Protein AF-B8ZVM2-F1 (afdb_monomer_lite)

InterPro domains:
  IPR005117 Nitrite/Sulfite reductase ferredoxin-like domain [PF03460] (55-119)
  IPR036136 Nitrite/Sulfite reductase ferredoxin-like domain superfamily [SSF55124] (2-142)
  IPR045854 Nitrite and sulphite reductase 4Fe-4S domain-like superfamily [G3DSA:3.30.413.10] (140-185)

Foldseek 3Di:
DDDDDPPQDPVCNPPPDDDDPDDDDPLVQDQPLCNVQPPFWDDKDAPFFQWIWTAGPVRFIKIKGKWDALLDDDPVLVVVVQVLCVVQVVSHWDADPLGIIIGIDRDPVSVVVSQVVQQVDDDPVGHRSTHTHQDAQFEHAEAWDQAPVDDPPWPHGTSVVSVVVCVVRVVRRRDNPHPTYDYHYTDTDPPCPDDPPPPPPDDDDDDDDDDDDDDDDD

Organism: NCBI:txid153939

Radius of gyration: 22.18 Å; chains: 1; bounding box: 73×42×62 Å

Secondary structure (DSSP, 8-state):
------S--SSSTTTT------SPPGGGG--HHHHHHTT-EEEEEEEETTEEEEEETTS-EEEEEEE---SS--HHHHHHHHHHHHHHHTT-EEE-TTS-EEEEES-GGGHHHHHHHHHH-B-TTS-BSS-B---SSSBPPPB---GGGT-SS-SS-SHHHHHHHHHHTHHHHH---SSS-B--B--SSSS-SS------------------------

Sequence (218 aa):
MAFIFSGYSPDKRMTDRITDIGPQKYDLFYPTVIAKNKGKWLYHEITKPGVMVHVAESGDECYTVGVGGARLMSVTHIREICQIADKHCGGHLRFTTRNNIEFMVADKAKVEPLIKDLESRKFDGGSFKFPVGGTGAGVTNIIHTQGWIHFHTPAPDASGPVKATMDVLFDDIKDHRQPAQLSVSGPGAEHVRRGAKGECSTRRPLCKTTASALGHSI

pLDDT: mean 85.61, std 20.9, range [26.62, 98.12]

Structure (mmCIF, N/CA/C/O backbone):
data_AF-B8ZVM2-F1
#
_entry.id   AF-B8ZVM2-F1
#
loop_
_atom_site.group_PDB
_atom_site.id
_atom_site.type_symbol
_atom_site.label_atom_id
_atom_site.label_alt_id
_atom_site.label_comp_id
_atom_site.label_asym_id
_atom_site.label_entity_id
_atom_site.label_seq_id
_atom_site.pdbx_PDB_ins_code
_atom_site.Cartn_x
_atom_site.Cartn_y
_atom_site.Cartn_z
_atom_site.occupancy
_atom_site.B_iso_or_equiv
_atom_site.auth_seq_id
_atom_site.auth_comp_id
_atom_site.auth_asym_id
_atom_site.auth_atom_id
_atom_site.pdbx_PDB_model_num
ATOM 1 N N . MET A 1 1 ? 12.517 -17.007 -28.099 1.00 60.31 1 MET A N 1
ATOM 2 C CA . MET A 1 1 ? 11.744 -15.783 -27.794 1.00 60.31 1 MET A CA 1
ATOM 3 C C . MET A 1 1 ? 11.457 -15.092 -29.119 1.00 60.31 1 MET A C 1
ATOM 5 O O . MET A 1 1 ? 12.411 -14.840 -29.841 1.00 60.31 1 MET A O 1
ATOM 9 N N . ALA A 1 2 ? 10.192 -14.876 -29.483 1.00 90.25 2 ALA A N 1
ATOM 10 C CA . ALA A 1 2 ? 9.843 -14.156 -30.710 1.00 90.25 2 ALA A CA 1
ATOM 11 C C . ALA A 1 2 ? 9.790 -12.647 -30.437 1.00 90.25 2 ALA A C 1
ATOM 13 O O . ALA A 1 2 ? 9.434 -12.233 -29.332 1.00 90.25 2 ALA A O 1
ATOM 14 N N . PHE A 1 3 ? 10.140 -11.835 -31.431 1.00 91.50 3 PHE A N 1
ATOM 15 C CA . PHE A 1 3 ? 9.962 -10.390 -31.346 1.00 91.50 3 PHE A CA 1
ATOM 16 C C . PHE A 1 3 ? 8.498 -10.040 -31.633 1.00 91.50 3 PHE A C 1
ATOM 18 O O . PHE A 1 3 ? 7.974 -10.408 -32.682 1.00 91.50 3 PHE A O 1
ATOM 25 N N . ILE A 1 4 ? 7.846 -9.337 -30.706 1.00 93.44 4 ILE A N 1
ATOM 26 C CA . ILE A 1 4 ? 6.457 -8.886 -30.843 1.00 93.44 4 ILE A CA 1
ATOM 27 C C . ILE A 1 4 ? 6.462 -7.358 -30.924 1.00 93.44 4 ILE A C 1
ATOM 29 O O . ILE A 1 4 ? 6.896 -6.687 -29.988 1.00 93.44 4 ILE A O 1
ATOM 33 N N . PHE A 1 5 ? 6.012 -6.812 -32.056 1.00 90.94 5 PHE A N 1
ATOM 34 C CA . PHE A 1 5 ? 5.996 -5.370 -32.300 1.00 90.94 5 PHE A CA 1
ATOM 35 C C . PHE A 1 5 ? 4.928 -4.671 -31.452 1.00 90.94 5 PHE A C 1
ATOM 37 O O . PHE A 1 5 ? 3.785 -5.112 -31.391 1.00 90.94 5 PHE A O 1
ATOM 44 N N . SER A 1 6 ? 5.285 -3.528 -30.863 1.00 93.44 6 SER A N 1
ATOM 45 C CA . SER A 1 6 ? 4.343 -2.627 -30.182 1.00 93.44 6 SER A CA 1
ATOM 46 C C . SER A 1 6 ? 3.661 -1.623 -31.121 1.00 93.44 6 SER A C 1
ATOM 48 O O . SER A 1 6 ? 2.837 -0.838 -30.667 1.00 93.44 6 SER A O 1
ATOM 50 N N . GLY A 1 7 ? 4.045 -1.599 -32.404 1.00 92.25 7 GLY A N 1
ATOM 51 C CA . GLY A 1 7 ? 3.707 -0.538 -33.363 1.00 92.25 7 GLY A CA 1
ATOM 52 C C . GLY A 1 7 ? 4.798 0.533 -33.525 1.00 92.25 7 GLY A C 1
ATOM 53 O O . GLY A 1 7 ? 4.745 1.318 -34.464 1.00 92.25 7 GLY A O 1
ATOM 54 N N . TYR A 1 8 ? 5.828 0.537 -32.670 1.00 94.69 8 TYR A N 1
ATOM 55 C CA . TYR A 1 8 ? 6.992 1.421 -32.811 1.00 94.69 8 TYR A CA 1
ATOM 56 C C . TYR A 1 8 ? 7.850 1.069 -34.040 1.00 94.69 8 TYR A C 1
ATOM 58 O O . TYR A 1 8 ? 8.181 -0.099 -34.258 1.00 94.69 8 TYR A O 1
ATOM 66 N N . SER A 1 9 ? 8.280 2.092 -34.788 1.00 92.88 9 SER A N 1
ATOM 67 C CA . SER A 1 9 ? 9.197 1.957 -35.926 1.00 92.88 9 SER A CA 1
ATOM 68 C C . SER A 1 9 ? 10.609 2.469 -35.582 1.00 92.88 9 SER A C 1
ATOM 70 O O . SER A 1 9 ? 10.769 3.652 -35.265 1.00 92.88 9 SER A O 1
ATOM 72 N N . PRO A 1 10 ? 11.662 1.629 -35.675 1.00 93.00 10 PRO A N 1
ATOM 73 C CA . PRO A 1 10 ? 13.038 2.041 -35.379 1.00 93.00 10 PRO A CA 1
ATOM 74 C C . PRO A 1 10 ? 13.635 3.003 -36.417 1.00 93.00 10 PRO A C 1
ATOM 76 O O . PRO A 1 10 ? 14.511 3.797 -36.058 1.00 93.00 10 PRO A O 1
ATOM 79 N N . ASP A 1 11 ? 13.141 2.965 -37.658 1.00 95.00 11 ASP A N 1
ATOM 80 C CA . ASP A 1 11 ? 13.567 3.845 -38.756 1.00 95.00 11 ASP A CA 1
ATOM 81 C C . ASP A 1 11 ? 12.884 5.217 -38.680 1.00 95.00 11 ASP A C 1
ATOM 83 O O . ASP A 1 11 ? 13.448 6.232 -39.083 1.00 95.00 11 ASP A O 1
ATOM 87 N N . LYS A 1 12 ? 11.671 5.265 -38.111 1.00 95.00 12 LYS A N 1
ATOM 88 C CA . LYS A 1 12 ? 10.859 6.482 -37.961 1.00 95.00 12 LYS A CA 1
ATOM 89 C C . LYS A 1 12 ? 10.568 6.774 -36.494 1.00 95.00 12 LYS A C 1
ATOM 91 O O . LYS A 1 12 ? 9.424 6.846 -36.059 1.00 95.00 12 LYS A O 1
ATOM 96 N N . ARG A 1 13 ? 11.634 6.994 -35.723 1.00 92.94 13 ARG A N 1
ATOM 97 C CA . ARG A 1 13 ? 11.585 7.104 -34.251 1.00 92.94 13 ARG A CA 1
ATOM 98 C C . ARG A 1 13 ? 10.699 8.227 -33.700 1.00 92.94 13 ARG A C 1
ATOM 100 O O . ARG A 1 13 ? 10.399 8.212 -32.505 1.00 92.94 13 ARG A O 1
ATOM 107 N N . MET A 1 14 ? 10.384 9.234 -34.512 1.00 95.38 14 MET A N 1
ATOM 108 C CA . MET A 1 14 ? 9.605 10.410 -34.103 1.00 95.38 14 MET A CA 1
ATOM 109 C C . MET A 1 14 ? 8.126 10.312 -34.477 1.00 95.38 14 MET A C 1
ATOM 111 O O . MET A 1 14 ? 7.322 11.063 -33.936 1.00 95.38 14 MET A O 1
ATOM 115 N N . THR A 1 15 ? 7.761 9.400 -35.377 1.00 95.00 15 THR A N 1
ATOM 116 C CA . THR A 1 15 ? 6.365 9.178 -35.759 1.00 95.00 15 THR A CA 1
ATOM 117 C C . THR A 1 15 ? 5.610 8.550 -34.584 1.00 95.00 15 THR A C 1
ATOM 119 O O . THR A 1 15 ? 6.144 7.664 -33.919 1.00 95.00 15 THR A O 1
ATOM 122 N N . ASP A 1 16 ? 4.406 9.053 -34.298 1.00 94.44 16 ASP A N 1
ATOM 123 C CA . ASP A 1 16 ? 3.509 8.593 -33.221 1.00 94.44 16 ASP A CA 1
ATOM 124 C C . ASP A 1 16 ? 4.119 8.593 -31.803 1.00 94.44 16 ASP A C 1
ATOM 126 O O . ASP A 1 16 ? 3.647 7.910 -30.892 1.00 94.44 16 ASP A O 1
ATOM 130 N N . ARG A 1 17 ? 5.178 9.382 -31.581 1.00 96.56 17 ARG A N 1
ATOM 131 C CA . ARG A 1 17 ? 5.799 9.539 -30.264 1.00 96.56 17 ARG A CA 1
ATOM 132 C C . ARG A 1 17 ? 4.980 10.501 -29.401 1.00 96.56 17 ARG A C 1
ATOM 134 O O . ARG A 1 17 ? 4.920 11.692 -29.684 1.00 96.56 17 ARG A O 1
ATOM 141 N N . ILE A 1 18 ? 4.443 9.994 -28.295 1.00 96.88 18 ILE A N 1
ATOM 142 C CA . ILE A 1 18 ? 3.760 10.791 -27.268 1.00 96.88 18 ILE A CA 1
ATOM 143 C C . ILE A 1 18 ? 4.757 11.117 -26.141 1.00 96.88 18 ILE A C 1
ATOM 145 O O . ILE A 1 18 ? 5.333 10.203 -25.548 1.00 96.88 18 ILE A O 1
ATOM 149 N N . THR A 1 19 ? 4.967 12.402 -25.839 1.00 96.94 19 THR A N 1
ATOM 150 C CA . THR A 1 19 ? 5.821 12.885 -24.733 1.00 96.94 19 THR A CA 1
ATOM 151 C C . THR A 1 19 ? 5.081 13.904 -23.865 1.00 96.94 19 THR A C 1
ATOM 153 O O . THR A 1 19 ? 4.005 14.367 -24.225 1.00 96.94 19 THR A O 1
ATOM 156 N N . ASP A 1 20 ? 5.638 14.213 -22.690 1.00 96.69 20 ASP A N 1
ATOM 157 C CA . ASP A 1 20 ? 5.197 15.323 -21.824 1.00 96.69 20 ASP A CA 1
ATOM 158 C C . ASP A 1 20 ? 3.757 15.228 -21.275 1.00 96.69 20 ASP A C 1
ATOM 160 O O . ASP A 1 20 ? 3.167 16.221 -20.861 1.00 96.69 20 ASP A O 1
ATOM 164 N N . ILE A 1 21 ? 3.201 14.014 -21.195 1.00 97.12 21 ILE A N 1
ATOM 165 C CA . ILE A 1 21 ? 1.832 13.769 -20.698 1.00 97.12 21 ILE A CA 1
ATOM 166 C C . ILE A 1 21 ? 1.691 13.775 -19.167 1.00 97.12 21 ILE A C 1
ATOM 168 O O . ILE A 1 21 ? 0.580 13.865 -18.651 1.00 97.12 21 ILE A O 1
ATOM 172 N N . GLY A 1 22 ? 2.799 13.666 -18.427 1.00 96.50 22 GLY A N 1
ATOM 173 C CA . GLY A 1 22 ? 2.777 13.577 -16.964 1.00 96.50 22 GLY A CA 1
ATOM 174 C C . GLY A 1 22 ? 2.059 12.325 -16.417 1.00 96.50 22 GLY A C 1
ATOM 175 O O . GLY A 1 22 ? 1.836 11.355 -17.145 1.00 96.50 22 GLY A O 1
ATOM 176 N N . PRO A 1 23 ? 1.743 12.294 -15.108 1.00 97.38 23 PRO A N 1
ATOM 177 C CA . PRO A 1 23 ? 0.976 11.209 -14.505 1.00 97.38 23 PRO A CA 1
ATOM 178 C C . PRO A 1 23 ? -0.522 11.344 -14.801 1.00 97.38 23 PRO A C 1
ATOM 180 O O . PRO A 1 23 ? -1.043 12.445 -14.980 1.00 97.38 23 PRO A O 1
ATOM 183 N N . GLN A 1 24 ? -1.246 10.224 -14.750 1.00 97.00 24 GLN A N 1
ATOM 184 C CA . GLN A 1 24 ? -2.706 10.276 -14.735 1.00 97.00 24 GLN A CA 1
ATOM 185 C C . GLN A 1 24 ? -3.204 11.004 -13.483 1.00 97.00 24 GLN A C 1
ATOM 187 O O . GLN A 1 24 ? -2.624 10.893 -12.397 1.00 97.00 24 GLN A O 1
ATOM 192 N N . LYS A 1 25 ? -4.293 11.758 -13.636 1.00 97.06 25 LYS A N 1
ATOM 193 C CA . LYS A 1 25 ? -4.877 12.515 -12.533 1.00 97.06 25 LYS A CA 1
ATOM 194 C C . LYS A 1 25 ? -5.460 11.549 -11.498 1.00 97.06 25 LYS A C 1
ATOM 196 O O . LYS A 1 25 ? -6.165 10.604 -11.832 1.00 97.06 25 LYS A O 1
ATOM 201 N N . TYR A 1 26 ? -5.145 11.787 -10.229 1.00 94.75 26 TYR A N 1
ATOM 202 C CA . TYR A 1 26 ? -5.445 10.864 -9.130 1.00 94.75 26 TYR A CA 1
ATOM 203 C C . TYR A 1 26 ? -6.951 10.649 -8.878 1.00 94.75 26 TYR A C 1
ATOM 205 O O . TYR A 1 26 ? -7.335 9.659 -8.262 1.00 94.75 26 TYR A O 1
ATOM 213 N N . ASP A 1 27 ? -7.805 11.583 -9.303 1.00 94.00 27 ASP A N 1
ATOM 214 C CA . ASP A 1 27 ? -9.250 11.565 -9.056 1.00 94.00 27 ASP A CA 1
ATOM 215 C C . ASP A 1 27 ? -9.994 10.549 -9.924 1.00 94.00 27 ASP A C 1
ATOM 217 O O . ASP A 1 27 ? -11.074 10.109 -9.538 1.00 94.00 27 ASP A O 1
ATOM 221 N N . LEU A 1 28 ? -9.375 10.100 -11.018 1.00 95.06 28 LEU A N 1
ATOM 222 C CA . LEU A 1 28 ? -9.851 8.990 -11.846 1.00 95.06 28 LEU A CA 1
ATOM 223 C C . LEU A 1 28 ? -9.929 7.662 -11.078 1.00 95.06 28 LEU A C 1
ATOM 225 O O . LEU A 1 28 ? -10.642 6.754 -11.492 1.00 95.06 28 LEU A O 1
ATOM 229 N N . PHE A 1 29 ? -9.198 7.542 -9.967 1.00 96.62 29 PHE A N 1
ATOM 230 C CA . PHE A 1 29 ? -9.044 6.291 -9.221 1.00 96.62 29 PHE A CA 1
ATOM 231 C C . PHE A 1 29 ? -9.692 6.314 -7.840 1.00 96.62 29 PHE A C 1
ATOM 233 O O . PHE A 1 29 ? -9.548 5.355 -7.075 1.00 96.62 29 PHE A O 1
ATOM 240 N N . TYR A 1 30 ? -10.376 7.401 -7.481 1.00 95.94 30 TYR A N 1
ATOM 241 C CA . TYR A 1 30 ? -10.991 7.495 -6.169 1.00 95.94 30 TYR A CA 1
ATOM 242 C C . TYR A 1 30 ? -12.147 6.506 -6.011 1.00 95.94 30 TYR A C 1
ATOM 244 O O . TYR A 1 30 ? -13.019 6.451 -6.877 1.00 95.94 30 TYR A O 1
ATOM 252 N N . PRO A 1 31 ? -12.220 5.795 -4.868 1.00 95.62 31 PRO A N 1
ATOM 253 C CA . PRO A 1 31 ? -13.463 5.164 -4.457 1.00 95.62 31 PRO A CA 1
ATOM 254 C C . PRO A 1 31 ? -14.575 6.213 -4.364 1.00 95.62 31 PRO A C 1
ATOM 256 O O . PRO A 1 31 ? -14.328 7.344 -3.933 1.00 95.62 31 PRO A O 1
ATOM 259 N N . THR A 1 32 ? -15.813 5.828 -4.670 1.00 95.00 32 THR A N 1
ATOM 260 C CA . THR A 1 32 ? -16.978 6.731 -4.669 1.00 95.00 32 THR A CA 1
ATOM 261 C C . THR A 1 32 ? -17.117 7.530 -3.368 1.00 95.00 32 THR A C 1
ATOM 263 O O . THR A 1 32 ? -17.352 8.737 -3.407 1.00 95.00 32 THR A O 1
ATOM 266 N N . VAL A 1 33 ? -16.897 6.886 -2.213 1.00 95.19 33 VAL A N 1
ATOM 267 C CA . VAL A 1 33 ? -16.960 7.540 -0.892 1.00 95.19 33 VAL A CA 1
ATOM 268 C C . VAL A 1 33 ? -15.885 8.618 -0.717 1.00 95.19 33 VAL A C 1
ATOM 270 O O . VAL A 1 33 ? -16.153 9.668 -0.137 1.00 95.19 33 VAL A O 1
ATOM 273 N N . ILE A 1 34 ? -14.687 8.407 -1.273 1.00 95.81 34 ILE A N 1
ATOM 274 C CA . ILE A 1 34 ? -13.589 9.377 -1.225 1.00 95.81 34 ILE A CA 1
ATOM 275 C C . ILE A 1 34 ? -13.870 10.544 -2.166 1.00 95.81 34 ILE A C 1
ATOM 277 O O . ILE A 1 34 ? -13.693 11.694 -1.773 1.00 95.81 34 ILE A O 1
ATOM 281 N N . ALA A 1 35 ? -14.325 10.264 -3.389 1.00 95.62 35 ALA A N 1
ATOM 282 C CA . ALA A 1 35 ? -14.634 11.298 -4.372 1.00 95.62 35 ALA A CA 1
ATOM 283 C C . ALA A 1 35 ? -15.744 12.239 -3.872 1.00 95.62 35 ALA A C 1
ATOM 285 O O . ALA A 1 35 ? -15.599 13.458 -3.958 1.00 95.62 35 ALA A O 1
ATOM 286 N N . LYS A 1 36 ? -16.813 11.679 -3.289 1.00 96.31 36 LYS A N 1
ATOM 287 C CA . LYS A 1 36 ? -17.960 12.428 -2.751 1.00 96.31 36 LYS A CA 1
ATOM 288 C C . LYS A 1 36 ? -17.587 13.321 -1.563 1.00 96.31 36 LYS A C 1
ATOM 290 O O . LYS A 1 36 ? -18.056 14.455 -1.481 1.00 96.31 36 LYS A O 1
ATOM 295 N N . ASN A 1 37 ? -16.751 12.818 -0.653 1.00 96.50 37 ASN A N 1
ATOM 296 C CA . ASN A 1 37 ? -16.466 13.468 0.633 1.00 96.50 37 ASN A CA 1
ATOM 297 C C . ASN A 1 37 ? -15.091 14.152 0.689 1.00 96.50 37 ASN A C 1
ATOM 299 O O . ASN A 1 37 ? -14.635 14.577 1.752 1.00 96.50 37 ASN A O 1
ATOM 303 N N . LYS A 1 38 ? -14.407 14.289 -0.452 1.00 95.50 38 LYS A N 1
ATOM 304 C CA . LYS A 1 38 ? -13.092 14.928 -0.517 1.00 95.50 38 LYS A CA 1
ATOM 305 C C . LYS A 1 38 ? -13.150 16.354 0.043 1.00 95.50 38 LYS A C 1
ATOM 307 O O . LYS A 1 38 ? -13.860 17.207 -0.479 1.00 95.50 38 LYS A O 1
ATOM 312 N N . GLY A 1 39 ? -12.346 16.608 1.076 1.00 95.62 39 GLY A N 1
ATOM 313 C CA . GLY A 1 39 ? -12.260 17.913 1.739 1.00 95.62 39 GLY A CA 1
ATOM 314 C C . GLY A 1 39 ? -13.340 18.172 2.793 1.00 95.62 39 GLY A C 1
ATOM 315 O O . GLY A 1 39 ? -13.348 19.259 3.352 1.00 95.62 39 GLY A O 1
ATOM 316 N N . LYS A 1 40 ? -14.212 17.196 3.076 1.00 97.06 40 LYS A N 1
ATOM 317 C CA . LYS A 1 40 ? -15.329 17.298 4.032 1.00 97.06 40 LYS A CA 1
ATOM 318 C C . LYS A 1 40 ? -15.244 16.222 5.120 1.00 97.06 40 LYS A C 1
ATOM 320 O O . LYS A 1 40 ? -16.239 15.590 5.466 1.00 97.06 40 LYS A O 1
ATOM 325 N N . TRP A 1 41 ? -14.030 15.938 5.588 1.00 97.38 41 TRP A N 1
ATOM 326 C CA . TRP A 1 41 ? -13.772 14.943 6.632 1.00 97.38 41 TRP A CA 1
ATOM 327 C C . TRP A 1 41 ? -13.761 15.623 8.000 1.00 97.38 41 TRP A C 1
ATOM 329 O O . TRP A 1 41 ? -13.028 16.593 8.180 1.00 97.38 41 TRP A O 1
ATOM 339 N N . LEU A 1 42 ? -14.538 15.102 8.951 1.00 97.00 42 LEU A N 1
ATOM 340 C CA . LEU A 1 42 ? -14.641 15.652 10.304 1.00 97.00 42 LEU A CA 1
ATOM 341 C C . LEU A 1 42 ? -13.538 15.121 11.216 1.00 97.00 42 LEU A C 1
ATOM 343 O O . LEU A 1 42 ? -12.806 15.887 11.837 1.00 97.00 42 LEU A O 1
ATOM 347 N N . TYR A 1 43 ? -13.433 13.799 11.311 1.00 97.06 43 TYR A N 1
ATOM 348 C CA . TYR A 1 43 ? -12.479 13.143 12.194 1.00 97.06 43 TYR A CA 1
ATOM 349 C C . TYR A 1 43 ? -12.076 11.773 11.657 1.00 97.06 43 TYR A C 1
ATOM 351 O O . TYR A 1 43 ? -12.652 11.245 10.699 1.00 97.06 43 TYR A O 1
ATOM 359 N N . HIS A 1 44 ? -11.050 11.211 12.286 1.00 97.06 44 HIS A N 1
ATOM 360 C CA . HIS A 1 44 ? -10.613 9.846 12.060 1.00 97.06 44 HIS A CA 1
ATOM 361 C C . HIS A 1 44 ? -10.395 9.148 13.399 1.00 97.06 44 HIS A C 1
ATOM 363 O O . HIS A 1 44 ? -10.050 9.788 14.391 1.00 97.06 44 HIS A O 1
ATOM 369 N N . GLU A 1 45 ? -10.569 7.833 13.408 1.00 96.62 45 GLU A N 1
ATOM 370 C CA . GLU A 1 45 ? -10.333 6.997 14.580 1.00 96.62 45 GLU A CA 1
ATOM 371 C C . GLU A 1 45 ? -9.627 5.707 14.163 1.00 96.62 45 GLU A C 1
ATOM 373 O O . GLU A 1 45 ? -9.912 5.129 13.110 1.00 96.62 45 GLU A O 1
ATOM 378 N N . ILE A 1 46 ? -8.691 5.252 14.991 1.00 95.75 46 ILE A N 1
ATOM 379 C CA . ILE A 1 46 ? -8.037 3.958 14.821 1.00 95.75 46 ILE A CA 1
ATOM 380 C C . ILE A 1 46 ? -8.812 2.946 15.659 1.00 95.75 46 ILE A C 1
ATOM 382 O O . ILE A 1 46 ? -8.721 2.946 16.880 1.00 95.75 46 ILE A O 1
ATOM 386 N N . THR A 1 47 ? -9.578 2.086 14.991 1.00 92.06 47 THR A N 1
ATOM 387 C CA . THR A 1 47 ? -10.462 1.116 15.665 1.00 92.06 47 THR A CA 1
ATOM 388 C C . THR A 1 47 ? -9.707 -0.114 16.160 1.00 92.06 47 THR A C 1
ATOM 390 O O . THR A 1 47 ? -10.080 -0.711 17.165 1.00 92.06 47 THR A O 1
ATOM 393 N N . LYS A 1 48 ? -8.649 -0.509 15.444 1.00 92.12 48 LYS A N 1
ATOM 394 C CA . LYS A 1 48 ? -7.729 -1.596 15.801 1.00 92.12 48 LYS A CA 1
ATOM 395 C C . LYS A 1 48 ? -6.415 -1.462 15.023 1.00 92.12 48 LYS A C 1
ATOM 397 O O . LYS A 1 48 ? -6.364 -0.695 14.053 1.00 92.12 48 LYS A O 1
ATOM 402 N N . PRO A 1 49 ? -5.347 -2.190 15.391 1.00 93.75 49 PRO A N 1
ATOM 403 C CA . PRO A 1 49 ? -4.105 -2.179 14.627 1.00 93.75 49 PRO A CA 1
ATOM 404 C C . PRO A 1 49 ? -4.338 -2.508 13.147 1.00 93.75 49 PRO A C 1
ATOM 406 O O . PRO A 1 49 ? -4.933 -3.525 12.799 1.00 93.75 49 PRO A O 1
ATOM 409 N N . GLY A 1 50 ? -3.909 -1.603 12.266 1.00 93.00 50 GLY A N 1
ATOM 410 C CA . GLY A 1 50 ? -4.114 -1.708 10.822 1.00 93.00 50 GLY A CA 1
ATOM 411 C C . GLY A 1 50 ? -5.474 -1.233 10.304 1.00 93.00 50 GLY A C 1
ATOM 412 O O . GLY A 1 50 ? -5.670 -1.269 9.095 1.00 93.00 50 GLY A O 1
ATOM 413 N N . VAL A 1 51 ? -6.404 -0.772 11.150 1.00 96.25 51 VAL A N 1
ATOM 414 C CA . VAL A 1 51 ? -7.727 -0.304 10.700 1.00 96.25 51 VAL A CA 1
ATOM 415 C C . VAL A 1 51 ? -8.058 1.077 11.232 1.00 96.25 51 VAL A C 1
ATOM 417 O O . VAL A 1 51 ? -8.050 1.329 12.436 1.00 96.25 51 VAL A O 1
ATOM 420 N N . MET A 1 52 ? -8.435 1.958 10.315 1.00 96.06 52 MET A N 1
ATOM 421 C CA . MET A 1 52 ? -8.878 3.313 10.620 1.00 96.06 52 MET A CA 1
ATOM 422 C C . MET A 1 52 ? -10.210 3.613 9.938 1.00 96.06 52 MET A C 1
ATOM 424 O O . MET A 1 52 ? -10.479 3.109 8.849 1.00 96.06 52 MET A O 1
ATOM 428 N N . VAL A 1 53 ? -11.030 4.445 10.564 1.00 97.00 53 VAL A N 1
ATOM 429 C CA . VAL A 1 53 ? -12.264 4.978 9.983 1.00 97.00 53 VAL A CA 1
ATOM 430 C C . VAL A 1 53 ? -12.124 6.485 9.826 1.00 97.00 53 VAL A C 1
ATOM 432 O O . VAL A 1 53 ? -11.572 7.149 10.700 1.00 97.00 53 VAL A O 1
ATOM 435 N N . HIS A 1 54 ? -12.594 7.016 8.701 1.00 97.56 54 HIS A N 1
ATOM 436 C CA . HIS A 1 54 ? -12.795 8.449 8.506 1.00 97.56 54 HIS A CA 1
ATOM 437 C C . HIS A 1 54 ? -14.288 8.717 8.412 1.00 97.56 54 HIS A C 1
ATOM 439 O O . HIS A 1 54 ? -14.977 8.023 7.662 1.00 97.56 54 HIS A O 1
ATOM 445 N N . VAL A 1 55 ? -14.761 9.726 9.138 1.00 97.31 55 VAL A N 1
ATOM 446 C CA . VAL A 1 55 ? -16.171 10.127 9.142 1.00 97.31 55 VAL A CA 1
ATOM 447 C C . VAL A 1 55 ? -16.293 11.498 8.491 1.00 97.31 55 VAL A C 1
ATOM 449 O O . VAL A 1 55 ? -15.576 12.439 8.846 1.00 97.31 55 VAL A O 1
ATOM 452 N N . ALA A 1 56 ? -17.151 11.594 7.483 1.00 97.31 56 ALA A N 1
ATOM 453 C CA . ALA A 1 56 ? -17.419 12.827 6.757 1.00 97.31 56 ALA A CA 1
ATOM 454 C C . ALA A 1 56 ? -18.474 13.689 7.464 1.00 97.31 56 ALA A C 1
ATOM 456 O O . ALA A 1 56 ? -19.256 13.199 8.274 1.00 97.31 56 ALA A O 1
ATOM 457 N N . GLU A 1 57 ? -18.556 14.967 7.097 1.00 95.75 57 GLU A N 1
ATOM 458 C CA . GLU A 1 57 ? -19.614 15.890 7.551 1.00 95.75 57 GLU A CA 1
ATOM 459 C C . GLU A 1 57 ? -21.028 15.392 7.224 1.00 95.75 57 GLU A C 1
ATOM 461 O O . GLU A 1 57 ? -21.982 15.689 7.935 1.00 95.75 57 GLU A O 1
ATOM 466 N N . SER A 1 58 ? -21.155 14.609 6.152 1.00 93.75 58 SER A N 1
ATOM 467 C CA . SER A 1 58 ? -22.397 13.962 5.725 1.00 93.75 58 SER A CA 1
ATOM 468 C C . SER A 1 58 ? -22.810 12.775 6.603 1.00 93.75 58 SER A C 1
ATOM 470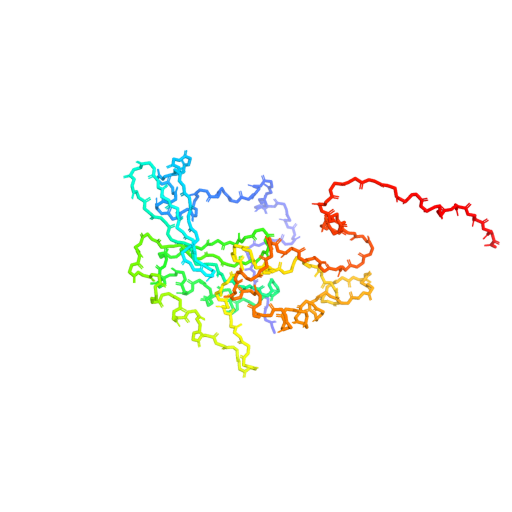 O O . SER A 1 58 ? -23.920 12.273 6.442 1.00 93.75 58 SER A O 1
ATOM 472 N N . GLY A 1 59 ? -21.926 12.303 7.488 1.00 94.12 59 GLY A N 1
ATOM 473 C CA . GLY A 1 59 ? -22.065 11.039 8.210 1.00 94.12 59 GLY A CA 1
ATOM 474 C C . GLY A 1 59 ? -21.576 9.813 7.430 1.00 94.12 59 GLY A C 1
ATOM 475 O O . GLY A 1 59 ? -21.604 8.714 7.974 1.00 94.12 59 GLY A O 1
ATOM 476 N N . ASP A 1 60 ? -21.109 9.972 6.183 1.00 96.12 60 ASP A N 1
ATOM 477 C CA . ASP A 1 60 ? -20.508 8.867 5.427 1.00 96.12 60 ASP A CA 1
ATOM 478 C C . ASP A 1 60 ? -19.212 8.394 6.109 1.00 96.12 60 ASP A C 1
ATOM 480 O O . ASP A 1 60 ? -18.336 9.198 6.443 1.00 96.12 60 ASP A O 1
ATOM 484 N N . GLU A 1 61 ? -19.051 7.080 6.239 1.00 96.44 61 GLU A N 1
ATOM 485 C CA . GLU A 1 61 ? -17.855 6.464 6.810 1.00 96.44 61 GLU A CA 1
ATOM 486 C C . GLU A 1 61 ? -16.994 5.807 5.723 1.00 96.44 61 GLU A C 1
ATOM 488 O O . GLU A 1 61 ? -17.490 5.212 4.765 1.00 96.44 61 GLU A O 1
ATOM 493 N N . CYS A 1 62 ? -15.673 5.890 5.878 1.00 96.81 62 CYS A N 1
ATOM 494 C CA . CYS A 1 62 ? -14.712 5.173 5.045 1.00 96.81 62 CYS A CA 1
ATOM 495 C C . CYS A 1 62 ? -13.711 4.425 5.925 1.00 96.81 62 CYS A C 1
ATOM 497 O O . CYS A 1 62 ? -12.820 5.025 6.537 1.00 96.81 62 CYS A O 1
ATOM 499 N N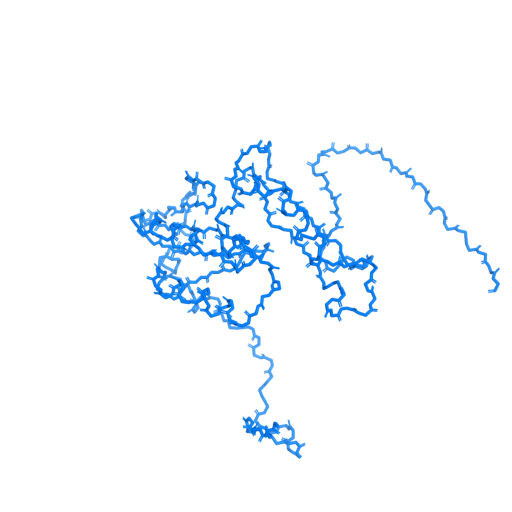 . TYR A 1 63 ? -13.827 3.102 5.942 1.00 97.44 63 TYR A N 1
ATOM 500 C CA . TYR A 1 63 ? -12.917 2.205 6.638 1.00 97.44 63 TYR A CA 1
ATOM 501 C C . TYR A 1 63 ? -11.721 1.892 5.750 1.00 97.44 63 TYR A C 1
ATOM 503 O O . TYR A 1 63 ? -11.873 1.521 4.590 1.00 97.44 63 TYR A O 1
ATOM 511 N N . THR A 1 64 ? -10.520 2.032 6.295 1.00 97.75 64 THR A N 1
ATOM 512 C CA . THR A 1 64 ? -9.261 1.726 5.618 1.00 97.75 64 THR A CA 1
ATOM 513 C C . THR A 1 64 ? -8.548 0.621 6.378 1.00 97.75 64 THR A C 1
ATOM 515 O O . THR A 1 64 ? -8.304 0.757 7.576 1.00 97.75 64 THR A O 1
ATOM 518 N N . VAL A 1 65 ? -8.209 -0.459 5.677 1.00 97.62 65 VAL A N 1
ATOM 519 C CA . VAL A 1 65 ? -7.395 -1.567 6.181 1.00 97.62 65 VAL A CA 1
ATOM 520 C C . VAL A 1 65 ? -6.003 -1.452 5.566 1.00 97.62 65 VAL A C 1
ATOM 522 O O . VAL A 1 65 ? -5.827 -1.656 4.363 1.00 97.62 65 VAL A O 1
ATOM 525 N N . GLY A 1 66 ? -5.028 -1.087 6.394 1.00 96.12 66 GLY A N 1
ATOM 526 C CA . GLY A 1 66 ? -3.618 -0.989 6.043 1.00 96.12 66 GLY A CA 1
ATOM 527 C C . GLY A 1 66 ? -2.897 -2.317 6.239 1.00 96.12 66 GLY A C 1
ATOM 528 O O . GLY A 1 66 ? -3.015 -2.959 7.285 1.00 96.12 66 GLY A O 1
ATOM 529 N N . VAL A 1 67 ? -2.126 -2.719 5.230 1.00 97.00 67 VAL A N 1
ATOM 530 C CA . VAL A 1 67 ? -1.301 -3.929 5.259 1.00 97.00 67 VAL A CA 1
ATOM 531 C C . VAL A 1 67 ? 0.141 -3.631 4.870 1.00 97.00 67 VAL A C 1
ATOM 533 O O . VAL A 1 67 ? 0.425 -2.769 4.032 1.00 97.00 67 VAL A O 1
ATOM 536 N N . GLY A 1 68 ? 1.067 -4.370 5.476 1.00 95.00 68 GLY A N 1
ATOM 537 C CA . GLY A 1 68 ? 2.477 -4.333 5.109 1.00 95.00 68 GLY A CA 1
ATOM 538 C C . GLY A 1 68 ? 2.704 -4.800 3.671 1.00 95.00 68 GLY A C 1
ATOM 539 O O . GLY A 1 68 ? 2.037 -5.714 3.190 1.00 95.00 68 GLY A O 1
ATOM 540 N N . GLY A 1 69 ? 3.671 -4.180 2.997 1.00 93.31 69 GLY A N 1
ATOM 541 C CA . GLY A 1 69 ? 4.126 -4.574 1.664 1.00 93.31 69 GLY A CA 1
ATOM 542 C C . GLY A 1 69 ? 5.650 -4.648 1.601 1.00 93.31 69 GLY A C 1
ATOM 543 O O . GLY A 1 69 ? 6.345 -3.852 2.229 1.00 93.31 69 GLY A O 1
ATOM 544 N N . ALA A 1 70 ? 6.196 -5.574 0.812 1.00 94.06 70 ALA A N 1
ATOM 545 C CA . ALA A 1 70 ? 7.649 -5.751 0.685 1.00 94.06 70 ALA A CA 1
ATOM 546 C C . ALA A 1 70 ? 8.344 -4.659 -0.160 1.00 94.06 70 ALA A C 1
ATOM 548 O O . ALA A 1 70 ? 9.566 -4.667 -0.299 1.00 94.06 70 ALA A O 1
ATOM 549 N N . ARG A 1 71 ? 7.577 -3.720 -0.736 1.00 94.44 71 ARG A N 1
ATOM 550 C CA . ARG A 1 71 ? 7.967 -2.727 -1.758 1.00 94.44 71 ARG A CA 1
ATOM 551 C C . ARG A 1 71 ? 8.473 -3.349 -3.061 1.00 94.44 71 ARG A C 1
ATOM 553 O O . ARG A 1 71 ? 7.949 -3.021 -4.121 1.00 94.44 71 ARG A O 1
ATOM 560 N N . LEU A 1 72 ? 9.485 -4.211 -3.012 1.00 94.56 72 LEU A N 1
ATOM 561 C CA . LEU A 1 72 ? 9.888 -5.046 -4.138 1.00 94.56 72 LEU A CA 1
ATOM 562 C C . LEU A 1 72 ? 8.882 -6.192 -4.279 1.00 94.56 72 LEU A C 1
ATOM 564 O O . LEU A 1 72 ? 8.778 -7.042 -3.400 1.00 94.56 72 LEU A O 1
ATOM 568 N N . MET A 1 73 ? 8.116 -6.192 -5.368 1.00 95.31 73 MET A N 1
ATOM 569 C CA . MET A 1 73 ? 7.009 -7.127 -5.572 1.00 95.31 73 MET A CA 1
ATOM 570 C C . MET A 1 73 ? 6.987 -7.626 -7.014 1.00 95.31 73 MET A C 1
ATOM 572 O O . MET A 1 73 ? 7.328 -6.895 -7.944 1.00 95.31 73 MET A O 1
ATOM 576 N N . SER A 1 74 ? 6.558 -8.873 -7.204 1.00 97.25 74 SER A N 1
ATOM 577 C CA . SER A 1 74 ? 6.330 -9.443 -8.529 1.00 97.25 74 SER A CA 1
ATOM 578 C C . SER A 1 74 ? 5.008 -8.952 -9.130 1.00 97.25 74 SER A C 1
ATOM 580 O O . SER A 1 74 ? 4.075 -8.565 -8.423 1.00 97.25 74 SER A O 1
ATOM 582 N N . VAL A 1 75 ? 4.876 -9.067 -10.454 1.00 97.44 75 VAL A N 1
ATOM 583 C CA . VAL A 1 75 ? 3.601 -8.809 -11.146 1.00 97.44 75 VAL A CA 1
ATOM 584 C C . VAL A 1 75 ? 2.486 -9.757 -10.696 1.00 97.44 75 VAL A C 1
ATOM 586 O O . VAL A 1 75 ? 1.320 -9.377 -10.705 1.00 97.44 75 VAL A O 1
ATOM 589 N N . THR A 1 76 ? 2.823 -10.979 -10.273 1.00 97.56 76 THR A N 1
ATOM 590 C CA . THR A 1 76 ? 1.845 -11.938 -9.738 1.00 97.56 76 THR A CA 1
ATOM 591 C C . THR A 1 76 ? 1.277 -11.468 -8.405 1.00 97.56 76 THR A C 1
ATOM 593 O O . THR A 1 76 ? 0.070 -11.556 -8.202 1.00 97.56 76 THR A O 1
ATOM 596 N N . HIS A 1 77 ? 2.111 -10.886 -7.541 1.00 97.00 77 HIS A N 1
ATOM 597 C CA . HIS A 1 77 ? 1.662 -10.322 -6.273 1.00 97.00 77 HIS A CA 1
ATOM 598 C C . HIS A 1 77 ? 0.813 -9.058 -6.476 1.00 97.00 77 HIS A C 1
ATOM 600 O O . HIS A 1 77 ? -0.217 -8.906 -5.829 1.00 97.00 77 HIS A O 1
ATOM 606 N N . ILE A 1 78 ? 1.171 -8.196 -7.437 1.00 97.81 78 ILE A N 1
ATOM 607 C CA . ILE A 1 78 ? 0.345 -7.030 -7.805 1.00 97.81 78 ILE A CA 1
ATOM 608 C C . ILE A 1 78 ? -1.032 -7.467 -8.324 1.00 97.81 78 ILE A C 1
ATOM 610 O O . ILE A 1 78 ? -2.044 -6.900 -7.926 1.00 97.81 78 ILE A O 1
ATOM 614 N N . ARG A 1 79 ? -1.101 -8.508 -9.162 1.00 97.94 79 ARG A N 1
ATOM 615 C CA . ARG A 1 79 ? -2.388 -9.056 -9.623 1.00 97.94 79 ARG A CA 1
ATOM 616 C C . ARG A 1 79 ? -3.221 -9.624 -8.476 1.00 97.94 79 ARG A C 1
ATOM 618 O O . ARG A 1 79 ? -4.431 -9.440 -8.477 1.00 97.94 79 ARG A O 1
ATOM 625 N N . GLU A 1 80 ? -2.594 -10.269 -7.495 1.00 97.88 80 GLU A N 1
ATOM 626 C CA . GLU A 1 80 ? -3.285 -10.741 -6.289 1.00 97.88 80 GLU A CA 1
ATOM 627 C C . GLU A 1 80 ? -3.843 -9.570 -5.457 1.00 97.88 80 GLU A C 1
ATOM 629 O O . GLU A 1 80 ? -4.979 -9.639 -4.993 1.00 97.88 80 GLU A O 1
ATOM 634 N N . ILE A 1 81 ? -3.101 -8.461 -5.338 1.00 97.88 81 ILE A N 1
ATOM 635 C CA . ILE A 1 81 ? -3.581 -7.218 -4.708 1.00 97.88 81 ILE A CA 1
ATOM 636 C C . ILE A 1 81 ? -4.818 -6.675 -5.442 1.00 97.88 81 ILE A C 1
ATOM 638 O O . ILE A 1 81 ? -5.817 -6.348 -4.800 1.00 97.88 81 ILE A O 1
ATOM 642 N N . CYS A 1 82 ? -4.783 -6.624 -6.778 1.00 97.94 82 CYS A N 1
ATOM 643 C CA . CYS A 1 82 ? -5.930 -6.203 -7.586 1.00 97.94 82 CYS A CA 1
ATOM 644 C C . CYS A 1 82 ? -7.140 -7.130 -7.396 1.00 97.94 82 CYS A C 1
ATOM 646 O O . CYS A 1 82 ? -8.239 -6.639 -7.183 1.00 97.94 82 CYS A O 1
ATOM 648 N N . GLN A 1 83 ? -6.943 -8.453 -7.359 1.00 97.81 83 GLN A N 1
ATOM 649 C CA . GLN A 1 83 ? -8.032 -9.411 -7.117 1.00 97.81 83 GLN A CA 1
ATOM 650 C C . GLN A 1 83 ? -8.730 -9.186 -5.767 1.00 97.81 83 GLN A C 1
ATOM 652 O O . GLN A 1 83 ? -9.948 -9.334 -5.662 1.00 97.81 83 GLN A O 1
ATOM 657 N N . ILE A 1 84 ? -7.977 -8.824 -4.724 1.00 97.25 84 ILE A N 1
ATOM 658 C CA . ILE A 1 84 ? -8.543 -8.492 -3.408 1.00 97.25 84 ILE A CA 1
ATOM 659 C C . ILE A 1 84 ? -9.338 -7.184 -3.485 1.00 97.25 84 ILE A C 1
ATOM 661 O O . ILE A 1 84 ? -10.447 -7.106 -2.950 1.00 97.25 84 ILE A O 1
ATOM 665 N N . ALA A 1 85 ? -8.801 -6.173 -4.173 1.00 96.94 85 ALA A N 1
ATOM 666 C CA . ALA A 1 85 ? -9.491 -4.905 -4.381 1.00 96.94 85 ALA A CA 1
ATOM 667 C C . ALA A 1 85 ? -10.791 -5.084 -5.179 1.00 96.94 85 ALA A C 1
ATOM 669 O O . ALA A 1 85 ? -11.814 -4.529 -4.787 1.00 96.94 85 ALA A O 1
ATOM 670 N N . ASP A 1 86 ? -10.792 -5.899 -6.233 1.00 97.06 86 ASP A N 1
ATOM 671 C CA . ASP A 1 86 ? -11.991 -6.213 -7.020 1.00 97.06 86 ASP A CA 1
ATOM 672 C C . ASP A 1 86 ? -13.052 -6.911 -6.162 1.00 97.06 86 ASP A C 1
ATOM 674 O O . ASP A 1 86 ? -14.227 -6.547 -6.194 1.00 97.06 86 ASP A O 1
ATOM 678 N N . LYS A 1 87 ? -12.633 -7.874 -5.333 1.00 96.31 87 LYS A N 1
ATOM 679 C CA . LYS A 1 87 ? -13.536 -8.664 -4.490 1.00 96.31 87 LYS A CA 1
ATOM 680 C C . LYS A 1 87 ? -14.187 -7.852 -3.367 1.00 96.31 87 LYS A C 1
ATOM 682 O O . LYS A 1 87 ? -15.353 -8.086 -3.057 1.00 96.31 87 LYS A O 1
ATOM 687 N N . HIS A 1 88 ? -13.447 -6.939 -2.734 1.00 95.19 88 HIS A N 1
ATOM 688 C CA . HIS A 1 88 ? -13.894 -6.285 -1.492 1.00 95.19 88 HIS A CA 1
ATOM 689 C C . HIS A 1 88 ? -14.085 -4.771 -1.601 1.00 95.19 88 HIS A C 1
ATOM 691 O O . HIS A 1 88 ? -14.905 -4.210 -0.877 1.00 95.19 88 HIS A O 1
ATOM 697 N N . CYS A 1 89 ? -13.343 -4.107 -2.488 1.00 95.19 89 CYS A N 1
ATOM 698 C CA . CYS A 1 89 ? -13.192 -2.645 -2.525 1.00 95.19 89 CYS A CA 1
ATOM 699 C C . CYS A 1 89 ? -13.661 -2.018 -3.851 1.00 95.19 89 CYS A C 1
ATOM 701 O O . CYS A 1 89 ? -13.357 -0.857 -4.122 1.00 95.19 89 CYS A O 1
ATOM 703 N N . GLY A 1 90 ? -14.363 -2.777 -4.701 1.00 93.50 90 GLY A N 1
ATOM 704 C CA . GLY A 1 90 ? -14.836 -2.300 -6.005 1.00 93.50 90 GLY A CA 1
ATOM 705 C C . GLY A 1 90 ? -13.706 -1.965 -6.983 1.00 93.50 90 GLY A C 1
ATOM 706 O O . GLY A 1 90 ? -13.852 -1.052 -7.786 1.00 93.50 90 GLY A O 1
ATOM 707 N N . GLY A 1 91 ? -12.566 -2.650 -6.871 1.00 95.81 91 GLY A N 1
ATOM 708 C CA . GLY A 1 91 ? -11.389 -2.444 -7.722 1.00 95.81 91 GLY A CA 1
ATOM 709 C C . GLY A 1 91 ? -10.481 -1.291 -7.291 1.00 95.81 91 GLY A C 1
ATOM 710 O O . GLY A 1 91 ? -9.489 -1.002 -7.959 1.00 95.81 91 GLY A O 1
ATOM 711 N N . HIS A 1 92 ? -10.768 -0.646 -6.157 1.00 97.19 92 HIS A N 1
ATOM 712 C CA . HIS A 1 92 ? -9.961 0.459 -5.648 1.00 97.19 92 HIS A CA 1
ATOM 713 C C . HIS A 1 92 ? -9.000 0.024 -4.539 1.00 97.19 92 HIS A C 1
ATOM 715 O O . HIS A 1 92 ? -9.354 -0.709 -3.617 1.00 97.19 92 HIS A O 1
ATOM 721 N N . LEU A 1 93 ? -7.781 0.552 -4.594 1.00 97.31 93 LEU A N 1
ATOM 722 C CA . LEU A 1 93 ? -6.769 0.447 -3.547 1.00 97.31 93 LEU A CA 1
ATOM 723 C C . LEU A 1 93 ? -5.817 1.640 -3.644 1.00 97.31 93 LEU A C 1
ATOM 725 O O . LEU A 1 93 ? -5.798 2.350 -4.653 1.00 97.31 93 LEU A O 1
ATOM 729 N N . ARG A 1 94 ? -4.996 1.856 -2.618 1.00 97.44 94 ARG A N 1
ATOM 730 C CA . ARG A 1 94 ? -3.907 2.838 -2.685 1.00 97.44 94 ARG A CA 1
ATOM 731 C C . ARG A 1 94 ? -2.650 2.339 -1.987 1.00 97.44 94 ARG A C 1
ATOM 733 O O . ARG A 1 94 ? -2.700 1.413 -1.185 1.00 97.44 94 ARG A O 1
ATOM 740 N N . PHE A 1 95 ? -1.530 2.986 -2.286 1.00 97.69 95 PHE A N 1
ATOM 741 C CA . PHE A 1 95 ? -0.266 2.771 -1.589 1.00 97.69 95 PHE A CA 1
ATOM 742 C C . PHE A 1 95 ? 0.067 3.979 -0.720 1.00 97.69 95 PHE A C 1
ATOM 744 O O . PHE A 1 95 ? -0.168 5.123 -1.113 1.00 97.69 95 PHE A O 1
ATOM 751 N N . THR A 1 96 ? 0.636 3.727 0.453 1.00 96.31 96 THR A N 1
ATOM 752 C CA . THR A 1 96 ? 1.060 4.786 1.371 1.00 96.31 96 THR A CA 1
ATOM 753 C C . THR A 1 96 ? 2.447 5.308 1.014 1.00 96.31 96 THR A C 1
ATOM 755 O O . THR A 1 96 ? 3.221 4.680 0.288 1.00 96.31 96 THR A O 1
ATOM 758 N N . THR A 1 97 ? 2.822 6.440 1.606 1.00 92.94 97 THR A N 1
ATOM 759 C CA . THR A 1 97 ? 4.172 7.016 1.487 1.00 92.94 97 THR A CA 1
ATOM 760 C C . THR A 1 97 ? 5.279 6.107 2.031 1.00 92.94 97 THR A C 1
ATOM 762 O O . THR A 1 97 ? 6.447 6.290 1.689 1.00 92.94 97 THR A O 1
ATOM 765 N N . ARG A 1 98 ? 4.925 5.102 2.844 1.00 93.50 98 ARG A N 1
ATOM 766 C CA . ARG A 1 98 ? 5.840 4.081 3.377 1.00 93.50 98 ARG A CA 1
ATOM 767 C C . ARG A 1 98 ? 5.713 2.729 2.672 1.00 93.50 98 ARG A C 1
ATOM 769 O O . ARG A 1 98 ? 6.231 1.734 3.165 1.00 93.50 98 ARG A O 1
ATOM 776 N N . ASN A 1 99 ? 5.091 2.705 1.492 1.00 95.56 99 ASN A N 1
ATOM 777 C CA . ASN A 1 99 ? 4.914 1.524 0.641 1.00 95.56 99 ASN A CA 1
ATOM 778 C C . ASN A 1 99 ? 4.039 0.417 1.260 1.00 95.56 99 ASN A C 1
ATOM 780 O O . ASN A 1 99 ? 4.152 -0.744 0.866 1.00 95.56 99 ASN A O 1
ATOM 784 N N . ASN A 1 100 ? 3.165 0.767 2.208 1.00 96.56 100 ASN A N 1
ATOM 785 C CA . ASN A 1 100 ? 2.074 -0.118 2.620 1.00 96.56 100 ASN A CA 1
ATOM 786 C C . ASN A 1 100 ? 0.940 -0.059 1.599 1.00 96.56 100 ASN A C 1
ATOM 788 O O . ASN A 1 100 ? 0.846 0.900 0.831 1.00 96.56 100 ASN A O 1
ATOM 792 N N . ILE A 1 101 ? 0.085 -1.074 1.609 1.00 97.88 101 ILE A N 1
ATOM 793 C CA . ILE A 1 101 ? -1.114 -1.142 0.772 1.00 97.88 101 ILE A CA 1
ATOM 794 C C . ILE A 1 101 ? -2.316 -0.837 1.658 1.00 97.88 101 ILE A C 1
ATOM 796 O O . ILE A 1 101 ? -2.383 -1.292 2.797 1.00 97.88 101 ILE A O 1
ATOM 800 N N . GLU A 1 102 ? -3.265 -0.074 1.137 1.00 98.12 102 GLU A N 1
ATOM 801 C CA . GLU A 1 102 ? -4.497 0.269 1.833 1.00 98.12 102 GLU A CA 1
ATOM 802 C C . GLU A 1 102 ? -5.712 -0.081 0.979 1.00 98.12 102 GLU A C 1
ATOM 804 O O . GLU A 1 102 ? -5.844 0.348 -0.173 1.00 98.12 102 GLU A O 1
ATOM 809 N N . PHE A 1 103 ? -6.610 -0.845 1.592 1.00 97.81 103 PHE A N 1
ATOM 810 C CA . PHE A 1 103 ? -7.903 -1.234 1.049 1.00 97.81 103 PHE A CA 1
ATOM 811 C C . PHE A 1 103 ? -8.995 -0.422 1.739 1.00 97.81 103 PHE A C 1
ATOM 813 O O . PHE A 1 103 ? -8.990 -0.301 2.964 1.00 97.81 103 PHE A O 1
ATOM 820 N N . MET A 1 104 ? -9.914 0.153 0.965 1.00 97.00 104 MET A N 1
ATOM 821 C CA . MET A 1 104 ? -10.943 1.060 1.479 1.00 97.00 104 MET A CA 1
ATOM 822 C C . MET A 1 104 ? -12.336 0.482 1.237 1.00 97.00 104 MET A C 1
ATOM 824 O O . MET A 1 104 ? -12.671 0.125 0.109 1.00 97.00 104 MET A O 1
ATOM 828 N N . VAL A 1 105 ? -13.157 0.431 2.284 1.00 95.44 105 VAL A N 1
ATOM 829 C CA . VAL A 1 105 ? -14.548 -0.038 2.234 1.00 95.44 105 VAL A CA 1
ATOM 830 C C . VAL A 1 105 ? -15.464 0.954 2.950 1.00 95.44 105 VAL A C 1
ATOM 832 O O . VAL A 1 105 ? -15.100 1.514 3.980 1.00 95.44 105 VAL A O 1
ATOM 835 N N . ALA A 1 106 ? -16.658 1.188 2.404 1.00 92.94 106 ALA A N 1
ATOM 836 C CA . ALA A 1 106 ? -17.641 2.087 3.017 1.00 92.94 106 ALA A CA 1
ATOM 837 C C . ALA A 1 106 ? -18.428 1.411 4.158 1.00 92.94 106 ALA A C 1
ATOM 839 O O . ALA A 1 106 ? -18.827 2.066 5.112 1.00 92.94 106 ALA A O 1
ATOM 840 N N . ASP A 1 107 ? -18.604 0.086 4.098 1.00 92.75 107 ASP A N 1
ATOM 841 C CA . ASP A 1 107 ? -19.426 -0.651 5.062 1.00 92.75 107 ASP A CA 1
ATOM 842 C C . ASP A 1 107 ? -18.575 -1.314 6.152 1.00 92.75 107 ASP A C 1
ATOM 844 O O . ASP A 1 107 ? -17.730 -2.168 5.859 1.00 92.75 107 ASP A O 1
ATOM 848 N N . LYS A 1 108 ? -18.882 -1.034 7.425 1.00 93.00 108 LYS A N 1
ATOM 849 C CA . LYS A 1 108 ? -18.226 -1.668 8.585 1.00 93.00 108 LYS A CA 1
ATOM 850 C C . LYS A 1 108 ? -18.282 -3.199 8.543 1.00 93.00 108 LYS A C 1
ATOM 852 O O . LYS A 1 108 ? -17.318 -3.873 8.899 1.00 93.00 108 LYS A O 1
ATOM 857 N N . ALA A 1 109 ? -19.390 -3.762 8.057 1.00 95.19 109 ALA A N 1
ATOM 858 C 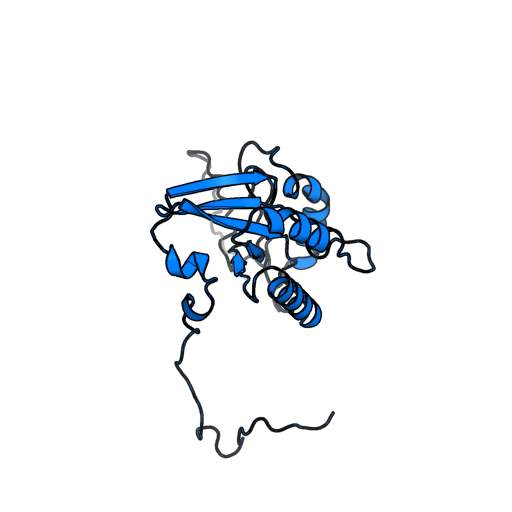CA . ALA A 1 109 ? -19.588 -5.208 7.959 1.00 95.19 109 ALA A CA 1
ATOM 859 C C . ALA A 1 109 ? -18.592 -5.905 7.010 1.00 95.19 109 ALA A C 1
ATOM 861 O O . ALA A 1 109 ? -18.352 -7.102 7.157 1.00 95.19 109 ALA A O 1
ATOM 862 N N . LYS A 1 110 ? -17.987 -5.174 6.059 1.00 94.25 110 LYS A N 1
ATOM 863 C CA . LYS A 1 110 ? -16.993 -5.710 5.110 1.00 94.25 110 LYS A CA 1
ATOM 864 C C . LYS A 1 110 ? -15.567 -5.720 5.664 1.00 94.25 110 LYS A C 1
ATOM 866 O O . LYS A 1 110 ? -14.711 -6.405 5.109 1.00 94.25 110 LYS A O 1
ATOM 871 N N . VAL A 1 111 ? -15.313 -5.027 6.776 1.00 94.88 111 VAL A N 1
ATOM 872 C CA . VAL A 1 111 ? -13.975 -4.900 7.373 1.00 94.88 111 VAL A CA 1
ATOM 873 C C . VAL A 1 111 ? -13.460 -6.241 7.901 1.00 94.88 111 VAL A C 1
ATOM 875 O O . VAL A 1 111 ? -12.353 -6.648 7.557 1.00 94.88 111 VAL A O 1
ATOM 878 N N . GLU A 1 112 ? -14.253 -6.964 8.699 1.00 95.44 112 GLU A N 1
ATOM 879 C CA . GLU A 1 112 ? -13.824 -8.262 9.250 1.00 95.44 112 GLU A CA 1
ATOM 880 C C . GLU A 1 112 ? -13.619 -9.345 8.174 1.00 95.44 112 GLU A C 1
ATOM 882 O O . GLU A 1 112 ? -12.593 -10.030 8.219 1.00 95.44 112 GLU A O 1
ATOM 887 N N . PRO A 1 113 ? -14.519 -9.512 7.180 1.00 96.38 113 PRO A N 1
ATOM 888 C CA . PRO A 1 113 ? -14.276 -10.415 6.056 1.00 96.38 113 PRO A CA 1
ATOM 889 C C . PRO A 1 113 ? -12.992 -10.099 5.283 1.00 96.38 113 PRO A C 1
ATOM 891 O O . PRO A 1 113 ? -12.248 -11.018 4.943 1.00 96.38 113 PRO A O 1
ATOM 894 N N . LEU A 1 114 ? -12.714 -8.814 5.036 1.00 96.31 114 LEU A N 1
ATOM 895 C CA . LEU A 1 114 ? -11.502 -8.377 4.346 1.00 96.31 114 LEU A CA 1
ATOM 896 C C . LEU A 1 114 ? -10.245 -8.748 5.142 1.00 96.31 114 LEU A C 1
ATOM 898 O O . LEU A 1 114 ? -9.307 -9.310 4.583 1.00 96.31 114 LEU A O 1
ATOM 902 N N . ILE A 1 115 ? -10.234 -8.502 6.451 1.00 96.12 115 ILE A N 1
ATOM 903 C CA . ILE A 1 115 ? -9.089 -8.822 7.318 1.00 96.12 115 ILE A CA 1
ATOM 904 C C . ILE A 1 115 ? -8.826 -10.323 7.355 1.00 96.12 115 ILE A C 1
ATOM 906 O O . ILE A 1 115 ? -7.682 -10.738 7.191 1.00 96.12 115 ILE A O 1
ATOM 910 N N . LYS A 1 116 ? -9.873 -11.143 7.484 1.00 96.62 116 LYS A N 1
ATOM 911 C CA . LYS A 1 116 ? -9.729 -12.605 7.452 1.00 96.62 116 LYS A CA 1
ATOM 912 C C . LYS A 1 116 ? -9.140 -13.095 6.128 1.00 96.62 116 LYS A C 1
ATOM 914 O O . LYS A 1 116 ? -8.268 -13.960 6.138 1.00 96.62 116 LYS A O 1
ATOM 919 N N . ASP A 1 117 ? -9.585 -12.538 4.999 1.00 97.00 117 ASP A N 1
ATOM 920 C CA . ASP A 1 117 ? -9.034 -12.869 3.678 1.00 97.00 117 ASP A CA 1
ATOM 921 C C . ASP A 1 117 ? -7.545 -12.483 3.598 1.00 97.00 117 ASP A C 1
ATOM 923 O O . ASP A 1 117 ? -6.713 -13.306 3.220 1.00 97.00 117 ASP A O 1
ATOM 927 N N . LEU A 1 118 ? -7.182 -11.277 4.049 1.00 96.19 118 LEU A N 1
ATOM 928 C CA . LEU A 1 118 ? -5.798 -10.788 4.062 1.00 96.19 118 LEU A CA 1
ATOM 929 C C . LEU A 1 118 ? -4.873 -11.640 4.946 1.00 96.19 118 LEU A C 1
ATOM 931 O O . LEU A 1 118 ? -3.788 -12.023 4.507 1.00 96.19 118 LEU A O 1
ATOM 935 N N . GLU A 1 119 ? -5.300 -11.978 6.163 1.00 95.06 119 GLU A N 1
ATOM 936 C CA . GLU A 1 119 ? -4.487 -12.740 7.121 1.00 95.06 119 GLU A CA 1
ATOM 937 C C . GLU A 1 119 ? -4.370 -14.229 6.771 1.00 95.06 119 GLU A C 1
ATOM 939 O O . GLU A 1 119 ? -3.381 -14.870 7.135 1.00 95.06 119 GLU A O 1
ATOM 944 N N . SER A 1 120 ? -5.324 -14.775 6.010 1.00 96.94 120 SER A N 1
ATOM 945 C CA . SER A 1 120 ? -5.258 -16.156 5.512 1.00 96.94 120 SER A CA 1
ATOM 946 C C . SER A 1 120 ? -4.168 -16.372 4.453 1.00 96.94 120 SER A C 1
ATOM 948 O O . SER A 1 120 ? -3.750 -17.504 4.203 1.00 96.94 120 SER A O 1
ATOM 950 N N . ARG A 1 121 ? -3.677 -15.295 3.829 1.00 96.44 121 ARG A N 1
ATOM 951 C CA . ARG A 1 121 ? -2.761 -15.354 2.687 1.00 96.44 121 ARG A CA 1
ATOM 952 C C . ARG A 1 121 ? -1.306 -15.377 3.133 1.00 96.44 121 ARG A C 1
ATOM 954 O O . ARG A 1 121 ? -0.770 -14.391 3.645 1.00 96.44 121 ARG A O 1
ATOM 961 N N . LYS A 1 122 ? -0.634 -16.492 2.852 1.00 97.06 122 LYS A N 1
ATOM 962 C CA . LYS A 1 122 ? 0.791 -16.704 3.130 1.00 97.06 122 LYS A CA 1
ATOM 963 C C . LYS A 1 122 ? 1.543 -17.123 1.873 1.00 97.06 122 LYS A C 1
ATOM 965 O O . LYS A 1 122 ? 0.955 -17.670 0.942 1.00 97.06 122 LYS A O 1
ATOM 970 N N . PHE A 1 123 ? 2.829 -16.804 1.826 1.00 94.75 123 PHE A N 1
ATOM 971 C CA . PHE A 1 123 ? 3.751 -17.414 0.875 1.00 94.75 123 PHE A CA 1
ATOM 972 C C . PHE A 1 123 ? 4.094 -18.836 1.328 1.00 94.75 123 PHE A C 1
ATOM 974 O O . PHE A 1 123 ? 3.974 -19.154 2.511 1.00 94.75 123 PHE A O 1
ATOM 981 N N . ASP A 1 124 ? 4.591 -19.663 0.410 1.00 94.06 124 ASP A N 1
ATOM 982 C CA . ASP A 1 124 ? 4.957 -21.060 0.693 1.00 94.06 124 ASP A CA 1
ATOM 983 C C . ASP A 1 124 ? 6.018 -21.179 1.803 1.00 94.06 124 ASP A C 1
ATOM 985 O O . ASP A 1 124 ? 6.020 -22.134 2.571 1.00 94.06 124 ASP A O 1
ATOM 989 N N . GLY A 1 125 ? 6.874 -20.159 1.955 1.00 91.75 125 GLY A N 1
ATOM 990 C CA . GLY A 1 125 ? 7.851 -20.046 3.046 1.00 91.75 125 GLY A CA 1
ATOM 991 C C . GLY A 1 125 ? 7.271 -19.612 4.402 1.00 91.75 125 GLY A C 1
ATOM 992 O O . GLY A 1 125 ? 8.031 -19.307 5.315 1.00 91.75 125 GLY A O 1
ATOM 993 N N . GLY A 1 126 ? 5.946 -19.515 4.538 1.00 93.88 126 GLY A N 1
ATOM 994 C CA . GLY A 1 126 ? 5.247 -19.223 5.794 1.00 93.88 126 GLY A CA 1
ATOM 995 C C . GLY A 1 126 ? 5.070 -17.740 6.134 1.00 93.88 126 GLY A C 1
ATOM 996 O O . GLY A 1 126 ? 4.299 -17.417 7.040 1.00 93.88 126 GLY A O 1
ATOM 997 N N . SER A 1 127 ? 5.719 -16.825 5.407 1.00 94.94 127 SER A N 1
ATOM 998 C CA . SER A 1 127 ? 5.546 -15.383 5.610 1.00 94.94 127 SER A CA 1
ATOM 999 C C . SER A 1 127 ? 4.153 -14.909 5.186 1.00 94.94 127 SER A C 1
ATOM 1001 O O . SER A 1 127 ? 3.579 -15.380 4.202 1.00 94.94 127 SER A O 1
ATOM 1003 N N . PHE A 1 128 ? 3.601 -13.943 5.922 1.00 96.12 128 PHE A N 1
ATOM 1004 C CA . PHE A 1 128 ? 2.336 -13.307 5.559 1.00 96.12 128 PHE A CA 1
ATOM 1005 C C . PHE A 1 128 ? 2.492 -12.494 4.274 1.00 96.12 128 PHE A C 1
ATOM 1007 O O . PHE A 1 128 ? 3.434 -11.712 4.141 1.00 96.12 128 PHE A O 1
ATOM 1014 N N . LYS A 1 129 ? 1.542 -12.642 3.346 1.00 96.00 129 LYS A N 1
ATOM 1015 C CA . LYS A 1 129 ? 1.488 -11.808 2.138 1.00 96.00 129 LYS A CA 1
ATOM 1016 C C . LYS A 1 129 ? 1.013 -10.392 2.454 1.00 96.00 129 LYS A C 1
ATOM 1018 O O . LYS A 1 129 ? 1.561 -9.439 1.916 1.00 96.00 129 LYS A O 1
ATOM 1023 N N . PHE A 1 130 ? 0.013 -10.275 3.330 1.00 96.88 130 PHE A N 1
ATOM 1024 C CA . PHE A 1 130 ? -0.653 -9.012 3.654 1.00 96.88 130 PHE A CA 1
ATOM 1025 C C . PHE A 1 130 ? -0.855 -8.861 5.170 1.00 96.88 130 PHE A C 1
ATOM 1027 O O . PHE A 1 130 ? -1.982 -8.947 5.662 1.00 96.88 130 PHE A O 1
ATOM 1034 N N . PRO A 1 131 ? 0.220 -8.670 5.956 1.00 95.81 131 PRO A N 1
ATOM 1035 C CA . PRO A 1 131 ? 0.085 -8.484 7.394 1.00 95.81 131 PRO A CA 1
ATOM 1036 C C . PRO A 1 131 ? -0.632 -7.159 7.695 1.00 95.81 131 PRO A C 1
ATOM 1038 O O . PRO A 1 131 ? -0.078 -6.085 7.473 1.00 95.81 131 PRO A O 1
ATOM 1041 N N . VAL A 1 132 ? -1.866 -7.240 8.198 1.00 96.38 132 VAL A N 1
ATOM 1042 C CA . VAL A 1 132 ? -2.661 -6.081 8.652 1.00 96.38 132 VAL A CA 1
ATOM 1043 C C . VAL A 1 132 ? -1.968 -5.395 9.825 1.00 96.38 132 VAL A C 1
ATOM 1045 O O . VAL A 1 132 ? -1.644 -6.086 10.785 1.00 96.38 132 VAL A O 1
ATOM 1048 N N . GLY A 1 133 ? -1.726 -4.085 9.763 1.00 94.81 133 GLY A N 1
ATOM 1049 C CA . GLY A 1 133 ? -1.030 -3.361 10.833 1.00 94.81 133 GLY A CA 1
ATOM 1050 C C . GLY A 1 133 ? -0.400 -2.037 10.394 1.00 94.81 133 GLY A C 1
ATOM 1051 O O . GLY A 1 133 ? -0.690 -1.509 9.320 1.00 94.81 133 GLY A O 1
ATOM 1052 N N . GLY A 1 134 ? 0.487 -1.498 11.233 1.00 89.69 134 GLY A N 1
ATOM 1053 C CA . GLY A 1 134 ? 1.295 -0.314 10.915 1.00 89.69 134 GLY A CA 1
ATOM 1054 C C . GLY A 1 134 ? 0.573 1.032 11.051 1.00 89.69 134 GLY A C 1
ATOM 1055 O O . GLY A 1 134 ? 1.013 2.015 10.448 1.00 89.69 134 GLY A O 1
ATOM 1056 N N . THR A 1 135 ? -0.517 1.070 11.824 1.00 92.06 135 THR A N 1
ATOM 1057 C CA . THR A 1 135 ? -1.211 2.296 12.258 1.00 92.06 135 THR A CA 1
ATOM 1058 C C . THR A 1 135 ? -0.831 2.645 13.699 1.00 92.06 135 THR A C 1
ATOM 1060 O O . THR A 1 135 ? -0.313 1.795 14.413 1.00 92.06 135 THR A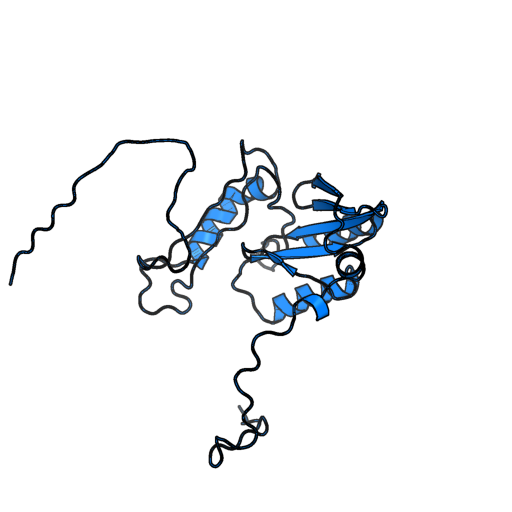 O 1
ATOM 1063 N N . GLY A 1 136 ? -1.119 3.872 14.142 1.00 92.06 136 GLY A N 1
ATOM 1064 C CA . GLY A 1 136 ? -1.027 4.254 15.555 1.00 92.06 136 GLY A CA 1
ATOM 1065 C C . GLY A 1 136 ? 0.391 4.250 16.132 1.00 92.06 136 GLY A C 1
ATOM 1066 O O . GLY A 1 136 ? 1.380 4.430 15.417 1.00 92.06 136 GLY A O 1
ATOM 1067 N N . ALA A 1 137 ? 0.479 4.065 17.449 1.00 93.06 137 ALA A N 1
ATOM 1068 C CA . ALA A 1 137 ? 1.732 4.052 18.196 1.00 93.06 137 ALA A CA 1
ATOM 1069 C C . ALA A 1 137 ? 2.406 2.667 18.140 1.00 93.06 137 ALA A C 1
ATOM 1071 O O . ALA A 1 137 ? 2.574 1.983 19.145 1.00 93.06 137 ALA A O 1
ATOM 1072 N N . GLY A 1 138 ? 2.755 2.241 16.928 1.00 91.19 138 GLY A N 1
ATOM 1073 C CA . GLY A 1 138 ? 3.498 1.011 16.654 1.00 91.19 138 GLY A CA 1
ATOM 1074 C C . GLY A 1 138 ? 4.677 1.264 15.716 1.00 91.19 138 GLY A C 1
ATOM 1075 O O . GLY A 1 138 ? 5.096 2.408 15.494 1.00 91.19 138 GLY A O 1
ATOM 1076 N N . VAL A 1 139 ? 5.199 0.192 15.127 1.00 91.38 139 VAL A N 1
ATOM 1077 C CA . VAL A 1 139 ? 6.202 0.265 14.057 1.00 91.38 139 VAL A CA 1
ATOM 1078 C C . VAL A 1 139 ? 5.498 0.209 12.707 1.00 91.38 139 VAL A C 1
ATOM 1080 O O . VAL A 1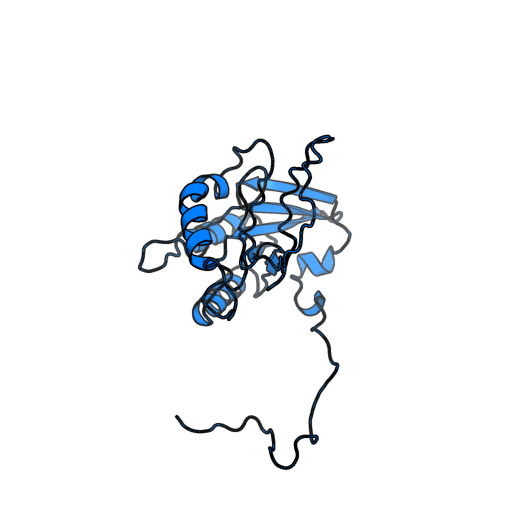 139 ? 4.684 -0.667 12.424 1.00 91.38 139 VAL A O 1
ATOM 1083 N N . THR A 1 140 ? 5.828 1.160 11.840 1.00 92.44 140 THR A N 1
ATOM 1084 C CA . THR A 1 140 ? 5.381 1.153 10.444 1.00 92.44 140 THR A CA 1
ATOM 1085 C C . THR A 1 140 ? 6.514 0.703 9.520 1.00 92.44 140 THR A C 1
ATOM 1087 O O . THR A 1 140 ? 7.671 0.605 9.921 1.00 92.44 140 THR A O 1
ATOM 1090 N N . ASN A 1 141 ? 6.188 0.425 8.261 1.00 94.25 141 ASN A N 1
ATOM 1091 C CA . ASN A 1 141 ? 7.102 -0.200 7.307 1.00 94.25 141 ASN A CA 1
ATOM 1092 C C . ASN A 1 141 ? 8.383 0.618 7.076 1.00 94.25 141 ASN A C 1
ATOM 1094 O O . ASN A 1 141 ? 8.383 1.846 7.204 1.00 94.25 141 ASN A O 1
ATOM 1098 N N . ILE A 1 142 ? 9.478 -0.048 6.714 1.00 93.75 142 ILE A N 1
ATOM 1099 C CA . ILE A 1 142 ? 10.795 0.570 6.546 1.00 93.75 142 ILE A CA 1
ATOM 1100 C C . ILE A 1 142 ? 10.939 1.118 5.127 1.00 93.75 142 ILE A C 1
ATOM 1102 O O . ILE A 1 142 ? 10.919 0.384 4.134 1.00 93.75 142 ILE A O 1
ATOM 1106 N N . ILE A 1 143 ? 11.154 2.431 5.025 1.00 91.50 143 ILE A N 1
ATOM 1107 C CA . ILE A 1 143 ? 11.543 3.055 3.758 1.00 91.50 143 ILE A CA 1
ATOM 1108 C C . ILE A 1 143 ? 12.973 2.614 3.444 1.00 91.50 143 ILE A C 1
ATOM 1110 O O . ILE A 1 143 ? 13.866 2.809 4.262 1.00 91.50 143 ILE A O 1
ATOM 1114 N N . HIS A 1 144 ? 13.194 2.038 2.263 1.00 90.00 144 HIS A N 1
ATOM 1115 C CA . HIS A 1 144 ? 14.498 1.502 1.872 1.00 90.00 144 HIS A CA 1
ATOM 1116 C C . HIS A 1 144 ? 14.782 1.667 0.375 1.00 90.00 144 HIS A C 1
ATOM 1118 O O . HIS A 1 144 ? 13.883 1.890 -0.444 1.00 90.00 144 HIS A O 1
ATOM 1124 N N . THR A 1 145 ? 16.053 1.538 0.011 1.00 89.38 145 THR A N 1
ATOM 1125 C CA . THR A 1 145 ? 16.607 1.842 -1.317 1.00 89.38 145 THR A CA 1
ATOM 1126 C C . THR A 1 145 ? 16.820 0.579 -2.164 1.00 89.38 145 THR A C 1
ATOM 1128 O O . THR A 1 145 ? 16.253 -0.473 -1.887 1.00 89.38 145 THR A O 1
ATOM 1131 N N . GLN A 1 146 ? 17.548 0.686 -3.278 1.00 87.56 146 GLN A N 1
ATOM 1132 C CA . GLN A 1 146 ? 17.735 -0.418 -4.225 1.00 87.56 146 GLN A CA 1
ATOM 1133 C C . GLN A 1 146 ? 18.612 -1.564 -3.694 1.00 87.56 146 GLN A C 1
ATOM 1135 O O . GLN A 1 146 ? 18.285 -2.713 -3.969 1.00 87.56 146 GLN A O 1
ATOM 1140 N N . GLY A 1 147 ? 19.696 -1.280 -2.964 1.00 89.75 147 GLY A N 1
ATOM 1141 C CA . GLY A 1 147 ? 20.649 -2.316 -2.540 1.00 89.75 147 GLY A CA 1
ATOM 1142 C C . GLY A 1 147 ? 21.296 -3.059 -3.719 1.00 89.75 147 GLY A C 1
ATOM 1143 O O . GLY A 1 147 ? 21.437 -2.501 -4.814 1.00 89.75 147 GLY A O 1
ATOM 1144 N N . TRP A 1 148 ? 21.651 -4.328 -3.508 1.00 91.81 148 TRP A N 1
ATOM 1145 C CA . TRP A 1 148 ? 22.322 -5.176 -4.509 1.00 91.81 148 TRP A CA 1
ATOM 1146 C C . TRP A 1 148 ? 21.409 -5.623 -5.658 1.00 91.81 148 TRP A C 1
ATOM 1148 O O . TRP A 1 148 ? 21.888 -6.138 -6.662 1.00 91.81 148 TRP A O 1
ATOM 1158 N N . ILE A 1 149 ? 20.099 -5.392 -5.550 1.00 92.81 149 ILE A N 1
ATOM 1159 C CA . ILE A 1 149 ? 19.110 -5.803 -6.559 1.00 92.81 149 ILE A CA 1
ATOM 1160 C C . ILE A 1 149 ? 19.274 -5.043 -7.881 1.00 92.81 149 ILE A C 1
ATOM 1162 O O . ILE A 1 149 ? 18.924 -5.558 -8.940 1.00 92.81 149 ILE A O 1
ATOM 1166 N N . HIS A 1 150 ? 19.744 -3.796 -7.832 1.00 92.44 150 HIS A N 1
ATOM 1167 C CA . HIS A 1 150 ? 19.797 -2.953 -9.029 1.00 92.44 150 HIS A CA 1
ATOM 1168 C C . HIS A 1 150 ? 20.905 -1.899 -9.021 1.00 92.44 150 HIS A C 1
ATOM 1170 O O . HIS A 1 150 ? 21.293 -1.412 -10.080 1.00 92.44 150 HIS A O 1
ATOM 1176 N N . PHE A 1 151 ? 21.383 -1.475 -7.849 1.00 89.25 151 PHE A N 1
ATOM 1177 C CA . PHE A 1 151 ? 22.318 -0.360 -7.778 1.00 89.25 151 PHE A CA 1
ATOM 1178 C C . PHE A 1 151 ? 23.764 -0.823 -7.990 1.00 89.25 151 PHE A C 1
ATOM 1180 O O . PHE A 1 151 ? 24.128 -1.909 -7.554 1.00 89.25 151 PHE A O 1
ATOM 1187 N N . HIS A 1 152 ? 24.589 0.014 -8.631 1.00 86.69 152 HIS A N 1
ATOM 1188 C CA . HIS A 1 152 ? 25.990 -0.303 -8.950 1.00 86.69 152 HIS A CA 1
ATOM 1189 C C . HIS A 1 152 ? 27.005 0.228 -7.921 1.00 86.69 152 HIS A C 1
ATOM 1191 O O . HIS A 1 152 ? 28.125 -0.265 -7.882 1.00 86.69 152 HIS A O 1
ATOM 1197 N N . THR A 1 153 ? 26.632 1.188 -7.061 1.00 85.81 153 THR A N 1
ATOM 1198 C CA . THR A 1 153 ? 27.454 1.632 -5.909 1.00 85.81 153 THR A CA 1
ATOM 1199 C C . THR A 1 153 ? 26.837 1.356 -4.519 1.00 85.81 153 THR A C 1
ATOM 1201 O O . THR A 1 153 ? 26.887 2.217 -3.639 1.00 85.81 153 THR A O 1
ATOM 1204 N N . PRO A 1 154 ? 26.207 0.193 -4.264 1.00 81.56 154 PRO A N 1
ATOM 1205 C CA . PRO A 1 154 ? 25.678 -0.142 -2.946 1.00 81.56 154 PRO A CA 1
ATOM 1206 C C . PRO A 1 154 ? 26.819 -0.493 -1.981 1.00 81.56 154 PRO A C 1
ATOM 1208 O O . PRO A 1 154 ? 27.719 -1.247 -2.336 1.00 81.56 154 PRO A O 1
ATOM 1211 N N . ALA A 1 155 ? 26.755 0.019 -0.748 1.00 78.44 155 ALA A N 1
ATOM 1212 C CA . ALA A 1 155 ? 27.659 -0.402 0.326 1.00 78.44 155 ALA A CA 1
ATOM 1213 C C . ALA A 1 155 ? 27.076 -1.625 1.072 1.00 78.44 155 ALA A C 1
ATOM 1215 O O . ALA A 1 155 ? 27.655 -2.704 0.969 1.00 78.44 155 ALA A O 1
ATOM 1216 N N . PRO A 1 156 ? 25.898 -1.528 1.726 1.00 82.00 156 PRO A N 1
ATOM 1217 C CA . PRO A 1 156 ? 25.112 -2.699 2.118 1.00 82.00 156 PRO A CA 1
ATOM 1218 C C . PRO A 1 156 ? 23.930 -2.963 1.166 1.00 82.00 156 PRO A C 1
ATOM 1220 O O . PRO A 1 156 ? 23.500 -2.076 0.417 1.00 82.00 156 PRO A O 1
ATOM 1223 N N . ASP A 1 157 ? 23.368 -4.175 1.236 1.00 87.25 157 ASP A N 1
ATOM 1224 C CA . ASP A 1 157 ? 22.050 -4.467 0.664 1.00 87.25 157 ASP A CA 1
ATOM 1225 C C . ASP A 1 157 ? 20.934 -3.681 1.380 1.00 87.25 157 ASP A C 1
ATOM 1227 O O . ASP A 1 157 ? 21.104 -3.217 2.507 1.00 87.25 157 ASP A O 1
ATOM 1231 N N . ALA A 1 158 ? 19.775 -3.547 0.732 1.00 90.12 158 ALA A N 1
ATOM 1232 C CA . ALA A 1 158 ? 18.604 -2.877 1.286 1.00 90.12 158 ALA A CA 1
ATOM 1233 C C . ALA A 1 158 ? 17.494 -3.862 1.683 1.00 90.12 158 ALA A C 1
ATOM 1235 O O . ALA A 1 158 ? 16.985 -3.795 2.801 1.00 90.12 158 ALA A O 1
ATOM 1236 N N . SER A 1 159 ? 17.098 -4.777 0.793 1.00 91.69 159 SER A N 1
ATOM 1237 C CA . SER A 1 159 ? 15.921 -5.625 1.024 1.00 91.69 159 SER A CA 1
ATOM 1238 C C . SER A 1 159 ? 16.162 -6.715 2.072 1.00 91.69 159 SER A C 1
ATOM 1240 O O . SER A 1 159 ? 15.269 -6.969 2.881 1.00 91.69 159 SER A O 1
ATOM 1242 N N . GLY A 1 160 ? 17.353 -7.317 2.111 1.00 92.56 160 GLY A N 1
ATOM 1243 C CA . GLY A 1 160 ? 17.727 -8.320 3.111 1.00 92.56 160 GLY A CA 1
ATOM 1244 C C . GLY A 1 160 ? 17.675 -7.782 4.547 1.00 92.56 160 GLY A C 1
ATOM 1245 O O . GLY A 1 160 ? 16.920 -8.324 5.358 1.00 92.56 160 GLY A O 1
ATOM 1246 N N . PRO A 1 161 ? 18.394 -6.689 4.874 1.00 93.31 161 PRO A N 1
ATOM 1247 C CA . PRO A 1 161 ? 18.344 -6.089 6.206 1.00 93.31 161 PRO A CA 1
ATOM 1248 C C . PRO A 1 161 ? 16.938 -5.652 6.618 1.00 93.31 161 PRO A C 1
ATOM 1250 O O . PRO A 1 161 ? 16.538 -5.894 7.751 1.00 93.31 161 PRO A O 1
ATOM 1253 N N . VAL A 1 162 ? 16.151 -5.080 5.697 1.00 93.25 162 VAL A N 1
ATOM 1254 C CA . VAL A 1 162 ? 14.754 -4.707 5.980 1.00 93.25 162 VAL A CA 1
ATOM 1255 C C . VAL A 1 162 ? 13.927 -5.918 6.382 1.00 93.25 162 VAL A C 1
ATOM 1257 O O . VAL A 1 162 ? 13.202 -5.844 7.369 1.00 93.25 162 VAL A O 1
ATOM 1260 N N . LYS A 1 163 ? 14.044 -7.035 5.657 1.00 94.56 163 LYS A N 1
ATOM 1261 C CA . LYS A 1 163 ? 13.349 -8.275 6.010 1.00 94.56 163 LYS A CA 1
ATOM 1262 C C . LYS A 1 163 ? 13.771 -8.764 7.396 1.00 94.56 163 LYS A C 1
ATOM 1264 O O . LYS A 1 163 ? 12.905 -9.012 8.226 1.00 94.56 163 LYS A O 1
ATOM 1269 N N . ALA A 1 164 ? 15.074 -8.820 7.669 1.00 94.62 164 ALA A N 1
ATOM 1270 C CA . ALA A 1 164 ? 15.590 -9.255 8.965 1.00 94.62 164 ALA A CA 1
ATOM 1271 C C . ALA A 1 164 ? 15.098 -8.365 10.123 1.00 94.62 164 ALA A C 1
ATOM 1273 O O . ALA A 1 164 ? 14.666 -8.873 11.154 1.00 94.62 164 ALA A O 1
ATOM 1274 N N . THR A 1 165 ? 15.109 -7.040 9.953 1.00 93.62 165 THR A N 1
ATOM 1275 C CA . THR A 1 165 ? 14.617 -6.103 10.973 1.00 93.62 165 THR A CA 1
ATOM 1276 C C . THR A 1 165 ? 13.104 -6.208 11.166 1.00 93.62 165 THR A C 1
ATOM 1278 O O . THR A 1 165 ? 12.633 -6.221 12.300 1.00 93.62 165 THR A O 1
ATOM 1281 N N . MET A 1 166 ? 12.334 -6.306 10.080 1.00 93.62 166 MET A N 1
ATOM 1282 C CA . MET A 1 166 ? 10.871 -6.388 10.151 1.00 93.62 166 MET A CA 1
ATOM 1283 C C . MET A 1 166 ? 10.372 -7.706 10.742 1.00 93.62 166 MET A C 1
ATOM 1285 O O . MET A 1 166 ? 9.281 -7.719 11.300 1.00 93.62 166 MET A O 1
ATOM 1289 N N . ASP A 1 167 ? 11.155 -8.783 10.664 1.00 94.56 167 ASP A N 1
ATOM 1290 C CA . ASP A 1 167 ? 10.822 -10.048 11.325 1.00 94.56 167 ASP A CA 1
ATOM 1291 C C . ASP A 1 167 ? 10.935 -9.952 12.846 1.00 94.56 167 ASP A C 1
ATOM 1293 O O . ASP A 1 167 ? 10.084 -10.480 13.555 1.00 94.56 167 ASP A O 1
ATOM 1297 N N . VAL A 1 168 ? 11.942 -9.233 13.351 1.00 94.50 168 VAL A N 1
ATOM 1298 C CA . VAL A 1 168 ? 12.109 -8.998 14.796 1.00 94.50 168 VAL A CA 1
ATOM 1299 C C . VAL A 1 168 ? 11.055 -8.022 15.321 1.00 94.50 168 VAL A C 1
ATOM 1301 O O . VAL A 1 168 ? 10.529 -8.205 16.413 1.00 94.50 168 VAL A O 1
ATOM 1304 N N . LEU A 1 169 ? 10.727 -6.991 14.537 1.00 92.94 169 LEU A N 1
ATOM 1305 C CA . LEU A 1 169 ? 9.752 -5.960 14.907 1.00 92.94 169 LEU A CA 1
ATOM 1306 C C . LEU A 1 169 ? 8.312 -6.313 14.503 1.00 92.94 169 LEU A C 1
ATOM 1308 O O . LEU A 1 169 ? 7.439 -5.447 14.537 1.00 92.94 169 LEU A O 1
ATOM 1312 N N . PHE A 1 170 ? 8.038 -7.554 14.093 1.00 93.56 170 PHE A N 1
ATOM 1313 C CA . PHE A 1 170 ? 6.741 -7.908 13.516 1.00 93.56 170 PHE A CA 1
ATOM 1314 C C . PHE A 1 170 ? 5.579 -7.695 14.496 1.00 93.56 170 PHE A C 1
ATOM 1316 O O . PHE A 1 170 ? 4.529 -7.175 14.112 1.00 93.56 170 PHE A O 1
ATOM 1323 N N . ASP A 1 171 ? 5.788 -8.011 15.774 1.00 93.00 171 ASP A N 1
ATOM 1324 C CA . ASP A 1 171 ? 4.772 -7.820 16.810 1.00 93.00 171 ASP A CA 1
ATOM 1325 C C . ASP A 1 171 ? 4.442 -6.332 17.029 1.00 93.00 171 ASP A C 1
ATOM 1327 O O . ASP A 1 171 ? 3.297 -5.991 17.307 1.00 93.00 171 ASP A O 1
ATOM 1331 N N . ASP A 1 172 ? 5.410 -5.427 16.832 1.00 92.44 172 ASP A N 1
ATOM 1332 C CA . ASP A 1 172 ? 5.192 -3.975 16.921 1.00 92.44 172 ASP A CA 1
ATOM 1333 C C . ASP A 1 172 ? 4.380 -3.410 15.748 1.00 92.44 172 ASP A C 1
ATOM 1335 O O . ASP A 1 172 ? 3.864 -2.297 15.829 1.00 92.44 172 ASP A O 1
ATOM 1339 N N . ILE A 1 173 ? 4.278 -4.141 14.636 1.00 89.00 173 ILE A N 1
ATOM 1340 C CA . ILE A 1 173 ? 3.427 -3.761 13.498 1.00 89.00 173 ILE A CA 1
ATOM 1341 C C . ILE A 1 173 ? 1.968 -4.112 13.796 1.00 89.00 173 ILE A C 1
ATOM 1343 O O . ILE A 1 173 ? 1.049 -3.428 13.333 1.00 89.00 173 ILE A O 1
ATOM 1347 N N . LYS A 1 174 ? 1.765 -5.200 14.546 1.00 91.62 174 LYS A N 1
ATOM 1348 C CA . LYS A 1 174 ? 0.461 -5.755 14.913 1.00 91.62 174 LYS A CA 1
ATOM 1349 C C . LYS A 1 174 ? -0.153 -5.108 16.153 1.00 91.62 174 LYS A C 1
ATOM 1351 O O . LYS A 1 174 ? -1.309 -5.396 16.443 1.00 91.62 174 LYS A O 1
ATOM 1356 N N . ASP A 1 175 ? 0.576 -4.232 16.838 1.00 91.31 175 ASP A N 1
ATOM 1357 C CA . ASP A 1 175 ? 0.178 -3.673 18.128 1.00 91.31 175 ASP A CA 1
ATOM 1358 C C . ASP A 1 175 ? 0.529 -2.177 18.259 1.00 91.31 175 ASP A C 1
ATOM 1360 O O . ASP A 1 175 ? 1.319 -1.631 17.487 1.00 91.31 175 ASP A O 1
ATOM 1364 N N . HIS A 1 176 ? -0.061 -1.501 19.247 1.00 91.38 176 HIS A N 1
ATOM 1365 C CA . HIS A 1 176 ? 0.149 -0.082 19.569 1.00 91.38 176 HIS A CA 1
ATOM 1366 C C . HIS A 1 176 ? 0.849 0.102 20.921 1.00 91.38 176 HIS A C 1
ATOM 1368 O O . HIS A 1 176 ? 0.431 0.907 21.750 1.00 91.38 176 HIS A O 1
ATOM 1374 N N . ARG A 1 177 ? 1.914 -0.670 21.162 1.00 90.75 177 ARG A N 1
ATOM 1375 C CA . ARG A 1 177 ? 2.642 -0.678 22.444 1.00 90.75 177 ARG A CA 1
ATOM 1376 C C . ARG A 1 177 ? 3.744 0.376 22.572 1.00 90.75 177 ARG A C 1
ATOM 1378 O O . ARG A 1 177 ? 4.379 0.468 23.622 1.00 90.75 177 ARG A O 1
ATOM 1385 N N . GLN A 1 178 ? 4.029 1.127 21.511 1.00 91.19 178 GLN A N 1
ATOM 1386 C CA . GLN A 1 178 ? 5.092 2.129 21.526 1.00 91.19 178 GLN A CA 1
ATOM 1387 C C . GLN A 1 178 ? 4.585 3.446 22.136 1.00 91.19 178 GLN A C 1
ATOM 1389 O O . GLN A 1 178 ? 3.401 3.755 22.034 1.00 91.19 178 GLN A O 1
ATOM 1394 N N . PRO A 1 179 ? 5.458 4.279 22.732 1.00 92.88 179 PRO A N 1
ATOM 1395 C CA . PRO A 1 179 ? 5.052 5.595 23.242 1.00 92.88 179 PRO A CA 1
ATOM 1396 C C . PRO A 1 179 ? 4.552 6.545 22.142 1.00 92.88 179 PRO A C 1
ATOM 1398 O O . PRO A 1 179 ? 3.765 7.453 22.395 1.00 92.88 179 PRO A O 1
ATOM 1401 N N . ALA A 1 180 ? 5.048 6.355 20.919 1.00 93.50 180 ALA A N 1
ATOM 1402 C CA . ALA A 1 180 ? 4.676 7.086 19.718 1.00 93.50 180 ALA A CA 1
ATOM 1403 C C . ALA A 1 180 ? 4.991 6.227 18.484 1.00 93.50 180 ALA A C 1
ATOM 1405 O O . ALA A 1 180 ? 5.664 5.201 18.584 1.00 93.50 180 ALA A O 1
ATOM 1406 N N . GLN A 1 181 ? 4.534 6.655 17.305 1.00 90.38 181 GLN A N 1
ATOM 1407 C CA . GLN A 1 181 ? 4.816 5.946 16.058 1.00 90.38 181 GLN A CA 1
ATOM 1408 C C . GLN A 1 181 ? 6.322 5.932 15.753 1.00 90.38 181 GLN A C 1
ATOM 1410 O O . GLN A 1 181 ? 6.939 6.985 15.566 1.00 90.38 181 GLN A O 1
ATOM 1415 N N . LEU A 1 182 ? 6.901 4.736 15.628 1.00 90.12 182 LEU A N 1
ATOM 1416 C CA . LEU A 1 182 ? 8.313 4.569 15.300 1.00 90.12 182 LEU A CA 1
ATOM 1417 C C . LEU A 1 182 ? 8.502 4.422 13.785 1.00 90.12 182 LEU A C 1
ATOM 1419 O O . LEU A 1 182 ? 7.956 3.525 13.138 1.00 90.12 182 LEU A O 1
ATOM 1423 N N . SER A 1 183 ? 9.306 5.321 13.215 1.00 88.44 183 SER A N 1
ATOM 1424 C CA . SER A 1 183 ? 9.639 5.349 11.790 1.00 88.44 183 SER A CA 1
ATOM 1425 C C . SER A 1 183 ? 11.101 4.980 11.568 1.00 88.44 183 SER A C 1
ATOM 1427 O O . SER A 1 183 ? 11.994 5.775 11.845 1.00 88.44 183 SER A O 1
ATOM 1429 N N . VAL A 1 184 ? 11.342 3.798 11.003 1.00 86.44 184 VAL A N 1
ATOM 1430 C CA . VAL A 1 184 ? 12.691 3.310 10.676 1.00 86.44 184 VAL A CA 1
ATOM 1431 C C . VAL A 1 184 ? 12.957 3.470 9.177 1.00 86.44 184 VAL A C 1
ATOM 1433 O O . VAL A 1 184 ? 12.077 3.215 8.356 1.00 86.44 184 VAL A O 1
ATOM 1436 N N . SER A 1 185 ? 14.159 3.892 8.793 1.00 85.19 185 SER A N 1
ATOM 1437 C CA . SER A 1 185 ? 14.560 4.032 7.386 1.00 85.19 185 SER A CA 1
ATOM 1438 C C . SER A 1 185 ? 15.885 3.309 7.160 1.00 85.19 185 SER A C 1
ATOM 1440 O O . SER A 1 185 ? 16.839 3.532 7.900 1.00 85.19 185 SER A O 1
ATOM 1442 N N . GLY A 1 186 ? 15.935 2.434 6.156 1.00 70.44 186 GLY A N 1
ATOM 1443 C CA . GLY A 1 186 ? 17.102 1.619 5.824 1.00 70.44 186 GLY A CA 1
ATOM 1444 C C . GLY A 1 186 ? 17.985 2.278 4.754 1.00 70.44 186 GLY A C 1
ATOM 1445 O O . GLY A 1 186 ? 17.451 2.818 3.776 1.00 70.44 186 GLY A O 1
ATOM 1446 N N . PRO A 1 187 ? 19.321 2.246 4.897 1.00 59.34 187 PRO A N 1
ATOM 1447 C CA . PRO A 1 187 ? 20.233 2.871 3.947 1.00 59.34 187 PRO A CA 1
ATOM 1448 C C . PRO A 1 187 ? 20.426 2.031 2.676 1.00 59.34 187 PRO A C 1
ATOM 1450 O O . PRO A 1 187 ? 20.262 0.817 2.666 1.00 59.34 187 PRO A O 1
ATOM 1453 N N . GLY A 1 188 ? 20.853 2.693 1.601 1.00 52.38 188 GLY A N 1
ATOM 1454 C CA . GLY A 1 188 ? 21.663 2.063 0.560 1.00 52.38 188 GLY A CA 1
ATOM 1455 C C . GLY A 1 188 ? 22.514 3.145 -0.080 1.00 52.38 188 GLY A C 1
ATOM 1456 O O . GLY A 1 188 ? 21.976 4.028 -0.742 1.00 52.38 188 GLY A O 1
ATOM 1457 N N . ALA A 1 189 ? 23.816 3.063 0.192 1.00 47.16 189 ALA A N 1
ATOM 1458 C CA . ALA A 1 189 ? 24.847 4.070 -0.065 1.00 47.16 189 ALA A CA 1
ATOM 1459 C C . ALA A 1 189 ? 24.685 5.405 0.699 1.00 47.16 189 ALA A C 1
ATOM 1461 O O . ALA A 1 189 ? 23.587 5.814 1.072 1.00 47.16 189 ALA A O 1
ATOM 1462 N N . GLU A 1 190 ? 25.817 6.085 0.918 1.00 49.84 190 GLU A N 1
ATOM 1463 C CA . GLU A 1 190 ? 25.931 7.393 1.594 1.00 49.84 190 GLU A CA 1
ATOM 1464 C C . GLU A 1 190 ? 25.110 8.492 0.901 1.00 49.84 190 GLU A C 1
ATOM 1466 O O . GLU A 1 190 ? 24.656 9.449 1.529 1.00 49.84 190 GLU A O 1
ATOM 1471 N N . HIS A 1 191 ? 24.831 8.315 -0.393 1.00 55.06 191 HIS A N 1
ATOM 1472 C CA . HIS A 1 191 ? 23.877 9.141 -1.110 1.00 55.06 191 HIS A CA 1
ATOM 1473 C C . HIS A 1 191 ? 22.458 8.821 -0.619 1.00 55.06 191 HIS A C 1
ATOM 1475 O O . HIS A 1 191 ? 21.757 7.979 -1.183 1.00 55.06 191 HIS A O 1
ATOM 1481 N N . VAL A 1 192 ? 22.034 9.489 0.455 1.00 54.06 192 VAL A N 1
ATOM 1482 C CA . VAL A 1 192 ? 20.688 9.387 1.028 1.00 54.06 192 VAL A CA 1
ATOM 1483 C C . VAL A 1 192 ? 19.663 9.823 -0.025 1.00 54.06 192 VAL A C 1
ATOM 1485 O O . VAL A 1 192 ? 19.292 10.988 -0.127 1.00 54.06 192 VAL A O 1
ATOM 1488 N N . ARG A 1 193 ? 19.182 8.871 -0.833 1.00 55.09 193 ARG A N 1
ATOM 1489 C CA . ARG A 1 193 ? 18.227 9.145 -1.923 1.00 55.09 193 ARG A CA 1
ATOM 1490 C C . ARG A 1 193 ? 16.845 9.556 -1.418 1.00 55.09 193 ARG A C 1
ATOM 1492 O O . ARG A 1 193 ? 16.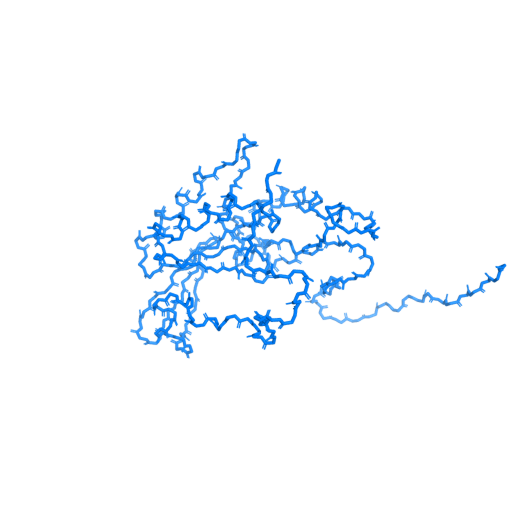065 10.107 -2.189 1.00 55.09 193 ARG A O 1
ATOM 1499 N N . ARG A 1 194 ? 16.531 9.288 -0.144 1.00 51.28 194 ARG A N 1
ATOM 1500 C CA . ARG A 1 194 ? 15.305 9.722 0.544 1.00 51.28 194 ARG A CA 1
ATOM 1501 C C . ARG A 1 194 ? 15.547 9.867 2.045 1.00 51.28 194 ARG A C 1
ATOM 1503 O O . ARG A 1 194 ? 15.470 8.880 2.763 1.00 51.28 194 ARG A O 1
ATOM 1510 N N . GLY A 1 195 ? 15.839 11.086 2.499 1.00 41.00 195 GLY A N 1
ATOM 1511 C CA . GLY A 1 195 ? 15.539 11.581 3.853 1.00 41.00 195 GLY A CA 1
ATOM 1512 C C . GLY A 1 195 ? 15.984 10.772 5.080 1.00 41.00 195 GLY A C 1
ATOM 1513 O O . GLY A 1 195 ? 15.520 11.075 6.170 1.00 41.00 195 GLY A O 1
ATOM 1514 N N . ALA A 1 196 ? 16.868 9.781 4.963 1.00 42.09 196 ALA A N 1
ATOM 1515 C CA . ALA A 1 196 ? 17.470 9.074 6.092 1.00 42.09 196 ALA A CA 1
ATOM 1516 C C . ALA A 1 196 ? 18.532 9.948 6.788 1.00 42.09 196 ALA A C 1
ATOM 1518 O O . ALA A 1 196 ? 19.685 9.559 6.935 1.00 42.09 196 ALA A O 1
ATOM 1519 N N . LYS A 1 197 ? 18.151 11.159 7.200 1.00 35.81 197 LYS A N 1
ATOM 1520 C CA . LYS A 1 197 ? 18.752 11.784 8.373 1.00 35.81 197 LYS A CA 1
ATOM 1521 C C . LYS A 1 197 ? 17.863 11.367 9.531 1.00 35.81 197 LYS A C 1
ATOM 1523 O O . LYS A 1 197 ? 16.713 11.788 9.607 1.00 35.81 197 LYS A O 1
ATOM 1528 N N . GLY A 1 198 ? 18.363 10.475 10.378 1.00 37.12 198 GLY A N 1
ATOM 1529 C CA . GLY A 1 198 ? 17.733 10.197 11.660 1.00 37.12 198 GLY A CA 1
ATOM 1530 C C . GLY A 1 198 ? 17.805 11.450 12.525 1.00 37.12 198 GLY A C 1
ATOM 1531 O O . GLY A 1 198 ? 18.730 11.601 13.311 1.00 37.12 198 GLY A O 1
ATOM 1532 N N . GLU A 1 199 ? 16.855 12.364 12.363 1.00 28.33 199 GLU A N 1
ATOM 1533 C CA . GLU A 1 199 ? 16.564 13.366 13.379 1.00 28.33 199 GLU A CA 1
ATOM 1534 C C . GLU A 1 199 ? 15.516 12.759 14.305 1.00 28.33 199 GLU A C 1
ATOM 1536 O O . GLU A 1 199 ? 14.315 12.758 14.033 1.00 28.33 199 GLU A O 1
ATOM 1541 N N . CYS A 1 200 ? 16.000 12.190 15.410 1.00 28.88 200 CYS A N 1
ATOM 1542 C CA . CYS A 1 200 ? 15.178 11.975 16.586 1.00 28.88 200 CYS A CA 1
ATOM 1543 C C . CYS A 1 200 ? 14.627 13.347 17.004 1.00 28.88 200 CYS A C 1
ATOM 1545 O O . CYS A 1 200 ? 15.364 14.207 17.489 1.00 28.88 200 CYS A O 1
ATOM 1547 N N . SER A 1 201 ? 13.342 13.585 16.742 1.00 31.00 201 SER A N 1
ATOM 1548 C CA . SER A 1 201 ? 12.634 14.813 17.107 1.00 31.00 201 SER A CA 1
ATOM 1549 C C . SER A 1 201 ? 12.397 14.856 18.624 1.00 31.00 201 SER A C 1
ATOM 1551 O O . SER A 1 201 ? 11.269 14.748 19.103 1.00 31.00 201 SER A O 1
ATOM 1553 N N . THR A 1 202 ? 13.460 15.059 19.396 1.00 29.48 202 THR A N 1
ATOM 1554 C CA . THR A 1 202 ? 13.384 15.579 20.763 1.00 29.48 202 THR A CA 1
ATOM 1555 C C . THR A 1 202 ? 14.286 16.801 20.860 1.00 29.48 202 THR A C 1
ATOM 1557 O O . THR A 1 202 ? 15.450 16.789 20.473 1.00 29.48 202 THR A O 1
ATOM 1560 N N . ARG A 1 203 ? 13.694 17.905 21.309 1.00 29.08 203 ARG A N 1
ATOM 1561 C CA . ARG A 1 203 ? 14.238 19.264 21.302 1.00 29.08 203 ARG A CA 1
ATOM 1562 C C . ARG A 1 203 ? 15.635 19.383 21.960 1.00 29.08 203 ARG A C 1
ATOM 1564 O O . ARG A 1 203 ? 15.725 19.297 23.175 1.00 29.08 203 ARG A O 1
ATOM 1571 N N . ARG A 1 204 ? 16.608 19.848 21.151 1.00 28.41 204 ARG A N 1
ATOM 1572 C CA . ARG A 1 204 ? 17.702 20.818 21.459 1.00 28.41 204 ARG A CA 1
ATOM 1573 C C . ARG A 1 204 ? 18.949 20.325 22.264 1.00 28.41 204 ARG A C 1
ATOM 1575 O O . ARG A 1 204 ? 18.901 19.255 22.845 1.00 28.41 204 ARG A O 1
ATOM 1582 N N . PRO A 1 205 ? 20.082 21.078 22.266 1.00 43.78 205 PRO A N 1
ATOM 1583 C CA . PRO A 1 205 ? 21.221 20.997 21.331 1.00 43.78 205 PRO A CA 1
ATOM 1584 C C . PRO A 1 205 ? 22.559 20.611 22.028 1.00 43.78 205 PRO A C 1
ATOM 1586 O O . PRO A 1 205 ? 22.580 20.381 23.226 1.00 43.78 205 PRO A O 1
ATOM 1589 N N . LEU A 1 206 ? 23.675 20.656 21.279 1.00 29.34 206 LEU A N 1
ATOM 1590 C CA . LEU A 1 206 ? 25.092 20.457 21.672 1.00 29.34 206 LEU A CA 1
ATOM 1591 C C . LEU A 1 206 ? 25.665 19.039 21.512 1.00 29.34 206 LEU A C 1
ATOM 1593 O O . LEU A 1 206 ? 25.797 18.285 22.464 1.00 29.34 206 LEU A O 1
ATOM 1597 N N . CYS A 1 207 ? 26.204 18.768 20.322 1.00 26.62 207 CYS A N 1
ATOM 1598 C CA . CYS A 1 207 ? 27.602 18.350 20.212 1.00 26.62 207 CYS A CA 1
ATOM 1599 C C . CYS A 1 207 ? 28.091 18.655 18.789 1.00 26.62 207 CYS A C 1
ATOM 1601 O O . CYS A 1 207 ? 27.781 17.944 17.837 1.00 26.62 207 CYS A O 1
ATOM 1603 N N . LYS A 1 208 ? 28.816 19.766 18.626 1.00 27.36 208 LYS A N 1
ATOM 1604 C CA . LYS A 1 208 ? 29.717 19.934 17.485 1.00 27.36 208 LYS A CA 1
ATOM 1605 C C . LYS A 1 208 ? 30.933 19.069 17.794 1.00 27.36 208 LYS A C 1
ATOM 1607 O O . LYS A 1 208 ? 31.737 19.463 18.634 1.00 27.36 208 LYS A O 1
ATOM 1612 N N . THR A 1 209 ? 31.075 17.931 17.130 1.00 29.14 209 THR A N 1
ATOM 1613 C CA . THR A 1 209 ? 32.364 17.240 17.061 1.00 29.14 209 THR A CA 1
ATOM 1614 C C . THR A 1 209 ? 32.929 17.451 15.666 1.00 29.14 209 THR A C 1
ATOM 1616 O O . THR A 1 209 ? 32.398 17.008 14.654 1.00 29.14 209 THR A O 1
ATOM 1619 N N . THR A 1 210 ? 33.973 18.263 15.660 1.00 29.14 210 THR A N 1
ATOM 1620 C CA . THR A 1 210 ? 34.952 18.522 14.613 1.00 29.14 210 THR A CA 1
ATOM 1621 C C . THR A 1 210 ? 35.337 17.277 13.811 1.00 29.14 210 THR A C 1
ATOM 1623 O O . THR A 1 210 ? 35.891 16.335 14.369 1.00 29.14 210 THR A O 1
ATOM 1626 N N . ALA A 1 211 ? 35.174 17.337 12.491 1.00 31.09 211 ALA A N 1
ATOM 1627 C CA . ALA A 1 211 ? 36.028 16.616 11.554 1.00 31.09 211 ALA A CA 1
ATOM 1628 C C . ALA A 1 211 ? 36.667 17.664 10.636 1.00 31.09 211 ALA A C 1
ATOM 1630 O O . ALA A 1 211 ? 36.087 18.113 9.650 1.00 31.09 211 ALA A O 1
ATOM 1631 N N . SER A 1 212 ? 37.832 18.138 11.078 1.00 28.67 212 SER A N 1
ATOM 1632 C CA . SER A 1 212 ? 38.729 19.007 10.326 1.00 28.67 212 SER A CA 1
ATOM 1633 C C . SER A 1 212 ? 39.154 18.301 9.046 1.00 28.67 212 SER A C 1
ATOM 1635 O O . SER A 1 212 ? 39.646 17.175 9.090 1.00 28.67 212 SER A O 1
ATOM 1637 N N . ALA A 1 213 ? 39.015 18.998 7.924 1.00 33.09 213 ALA A N 1
ATOM 1638 C CA . ALA A 1 213 ? 39.750 18.705 6.711 1.00 33.09 213 ALA A CA 1
ATOM 1639 C C . ALA A 1 213 ? 41.255 18.712 7.016 1.00 33.09 213 ALA A C 1
ATOM 1641 O O . ALA A 1 213 ? 41.772 19.691 7.550 1.00 33.09 213 ALA A O 1
ATOM 1642 N N . LEU A 1 214 ? 41.946 17.636 6.662 1.00 31.75 214 LEU A N 1
ATOM 1643 C CA . LEU A 1 214 ? 43.381 17.630 6.416 1.00 31.75 214 LEU A CA 1
ATOM 1644 C C . LEU A 1 214 ? 43.593 16.733 5.203 1.00 31.75 214 LEU A C 1
ATOM 1646 O O . LEU A 1 214 ? 43.580 15.508 5.299 1.00 31.75 214 LEU A O 1
ATOM 1650 N N . GLY A 1 215 ? 43.729 17.374 4.044 1.00 27.28 215 GLY A N 1
ATOM 1651 C CA . GLY A 1 215 ? 44.343 16.735 2.896 1.00 27.28 215 GLY A CA 1
ATOM 1652 C C . GLY A 1 215 ? 45.792 16.401 3.226 1.00 27.28 215 GLY A C 1
ATOM 1653 O O . GLY A 1 215 ? 46.461 17.185 3.895 1.00 27.28 215 GLY A O 1
ATOM 1654 N N . HIS A 1 216 ? 46.257 15.253 2.754 1.00 31.53 216 HIS A N 1
ATOM 1655 C CA . HIS A 1 216 ? 47.657 15.023 2.432 1.00 31.53 216 HIS A CA 1
ATOM 1656 C C . HIS A 1 216 ? 47.702 14.266 1.106 1.00 31.53 216 HIS A C 1
ATOM 1658 O O . HIS A 1 216 ? 47.076 13.225 0.926 1.00 31.53 216 HIS A O 1
ATOM 1664 N N . SER A 1 217 ? 48.411 14.898 0.185 1.00 28.59 217 SER A N 1
ATOM 1665 C CA . SER A 1 217 ? 48.951 14.415 -1.076 1.00 28.59 217 SER A CA 1
ATOM 1666 C C . SER A 1 217 ? 49.657 13.064 -0.973 1.00 28.59 217 SER A C 1
ATOM 1668 O O . SER A 1 217 ? 50.460 12.875 -0.057 1.00 28.59 217 SER A O 1
ATOM 1670 N N . ILE A 1 218 ? 49.460 12.227 -1.995 1.00 34.19 218 ILE A N 1
ATOM 1671 C CA . ILE A 1 218 ? 50.515 11.843 -2.950 1.00 34.19 218 ILE A CA 1
ATOM 1672 C C . ILE A 1 218 ? 49.916 11.995 -4.350 1.00 34.19 218 ILE A C 1
ATOM 1674 O O . ILE A 1 218 ? 48.727 11.630 -4.500 1.00 34.19 218 ILE A O 1
#